Protein AF-W0JQR7-F1 (afdb_monomer)

Foldseek 3Di:
DWDQFWKAAPPPRDIDGCLVVVDCARPPPRDNRIDRDDGGADDQARPDAQDLPVLVVCVVPDDQLRSLVVLLVSLVVNLVRGAQARRLDGHALFLLNLLSLLSNLLSVVRNPDPDDDPLSSVQNVVSSVPSSPSDHDALVSQDLVSQLSSQLSLLVSLVRRLVRVVVSCPVPDDDPLLVVLSVLLNVVSVVCVVVSNNARSVLSVLSSQLRRLSSCVVVPDPCSSVVSVVSSVPNDPD

Mean predicted aligned error: 4.97 Å

InterPro domains:
  IPR055541 Protein of unknown function DUF7117 [PF23430] (1-231)

pLDDT: mean 94.22, std 6.23, range [43.53, 98.81]

Solvent-accessible surface area (backbone atoms only — not comparable to full-atom values): 12866 Å² total; per-residue (Å²): 90,67,42,53,37,38,33,34,24,77,83,78,64,55,69,51,45,30,78,80,64,61,47,76,43,36,91,86,79,63,44,66,58,57,46,64,77,51,69,67,32,43,34,44,40,51,79,71,83,64,76,47,64,76,56,62,73,37,57,91,83,49,53,72,38,58,48,16,48,56,45,23,52,52,25,49,52,44,59,71,47,48,48,42,24,53,73,60,40,80,52,73,88,50,48,30,62,54,22,27,37,25,41,25,42,45,18,58,50,49,42,71,51,91,75,75,54,70,66,54,50,52,47,51,50,53,40,62,72,27,18,63,66,60,32,64,84,57,55,90,67,57,41,82,91,46,22,27,29,49,25,38,19,48,32,50,51,52,52,56,50,52,52,44,52,52,63,65,39,75,86,49,88,73,52,74,64,58,49,49,54,58,49,53,52,48,55,50,33,51,50,39,54,74,49,62,3,66,48,59,44,61,58,44,50,39,53,52,50,22,51,48,26,43,45,41,31,74,74,68,43,80,68,22,52,60,53,17,49,52,36,54,71,67,61,73,88,124

Secondary structure (DSSP, 8-state):
-EE--EEEETTT--EEEHHHH--SS-TTT----EEE-S--EE----------HHHHTTTTTS-HHHHHHHHHHHHHHHHHH--SEETTEEPP--HHHHHHHHHHHHHHHHTT-SS--HHHHHHHHHHHHHTTTT----GGG--GGGHHHHHHHHHHHHHHHHHHHHHHHTTS---HHHHHHHHHHHHHHHHHHHTTT-S-HHHHHHHHHHHHHHHHHHTT-TTHHHHHHHHHHT----

Radius of gyration: 20.0 Å; Cα contacts (8 Å, |Δi|>4): 387; chains: 1; bounding box: 55×38×54 Å

Sequence (238 aa):
MKIRGERECTECGTRWSYYETGNVSCPHCGTLRSVGLDERTEHTDLQIQFDLTPVRNAVADSTTSDLAERCRERSREYIRQRGFIKGGELRGLDTTYLAAAELLHVADIVSRERQLADRDELYFLSLLETADQDERPPASDVPDSLRAARGIAVANAIRDYRRDIRTWSEERTLTTDQQRVLETLGDHVTRVRMLEGDIRPETAETLIRATRELTAALQGEEDAIERAKQQIEALEFA

Structure (mmCIF, N/CA/C/O backbone):
data_AF-W0JQR7-F1
#
_entry.id   AF-W0JQR7-F1
#
loop_
_atom_site.group_PDB
_atom_site.id
_atom_site.type_symbol
_atom_site.label_atom_id
_atom_site.label_alt_id
_atom_site.label_comp_id
_atom_site.label_asym_id
_atom_site.label_entity_id
_atom_site.label_seq_id
_atom_site.pdbx_PDB_ins_code
_atom_site.Cartn_x
_atom_site.Cartn_y
_atom_site.Cartn_z
_atom_site.occupancy
_atom_site.B_iso_or_equiv
_atom_site.auth_seq_id
_atom_site.auth_comp_id
_atom_site.auth_asym_id
_atom_site.auth_atom_id
_atom_site.pdbx_PDB_model_num
ATOM 1 N N . MET A 1 1 ? -8.407 12.902 8.026 1.00 81.06 1 MET A N 1
ATOM 2 C CA . MET A 1 1 ? -9.252 14.062 8.400 1.00 81.06 1 MET A CA 1
ATOM 3 C C . MET A 1 1 ? -10.637 13.550 8.763 1.00 81.06 1 MET A C 1
ATOM 5 O O . MET A 1 1 ? -11.148 12.699 8.050 1.00 81.06 1 MET A O 1
ATOM 9 N N . LYS A 1 2 ? -11.302 14.108 9.784 1.00 83.00 2 LYS A N 1
ATOM 10 C CA . LYS A 1 2 ? -12.705 13.760 10.072 1.00 83.00 2 LYS A CA 1
ATOM 11 C C . LYS A 1 2 ? -13.677 14.469 9.136 1.00 83.00 2 LYS A C 1
ATOM 13 O O . LYS A 1 2 ? -13.676 15.703 9.110 1.00 83.00 2 LYS A O 1
ATOM 18 N N . ILE A 1 3 ? -14.533 13.738 8.428 1.00 84.19 3 ILE A N 1
ATOM 19 C CA . ILE A 1 3 ? -15.543 14.281 7.501 1.00 84.19 3 ILE A CA 1
ATOM 20 C C . ILE A 1 3 ? -16.912 13.637 7.717 1.00 84.19 3 ILE A C 1
ATOM 22 O O . ILE A 1 3 ? -16.994 12.559 8.290 1.00 84.19 3 ILE A O 1
ATOM 26 N N . ARG A 1 4 ? -17.966 14.303 7.236 1.00 87.00 4 ARG A N 1
ATOM 27 C CA . ARG A 1 4 ? -19.316 13.733 7.122 1.00 87.00 4 ARG A CA 1
ATOM 28 C C . ARG A 1 4 ? -19.447 13.016 5.786 1.00 87.00 4 ARG A C 1
ATOM 30 O O . ARG A 1 4 ? -19.284 13.674 4.751 1.00 87.00 4 ARG A O 1
ATOM 37 N N . GLY A 1 5 ? -19.665 11.710 5.820 1.00 83.81 5 GLY A N 1
ATOM 38 C CA . GLY A 1 5 ? -19.751 10.867 4.638 1.00 83.81 5 GLY A CA 1
ATOM 39 C C . GLY A 1 5 ? -21.143 10.817 4.047 1.00 83.81 5 GLY A C 1
ATOM 40 O O . GLY A 1 5 ? -21.285 10.989 2.841 1.00 83.81 5 GLY A O 1
ATOM 41 N N . GLU A 1 6 ? -22.163 10.638 4.878 1.00 89.38 6 GLU A N 1
ATOM 42 C CA . GLU A 1 6 ? -23.551 10.553 4.428 1.00 89.38 6 GLU A CA 1
ATOM 43 C C . GLU A 1 6 ? -24.100 11.933 4.075 1.00 89.38 6 GLU A C 1
ATOM 45 O O . GLU A 1 6 ? -24.058 12.867 4.881 1.00 89.38 6 GLU A O 1
ATOM 50 N N . ARG A 1 7 ? -24.630 12.081 2.859 1.00 91.00 7 ARG A N 1
ATOM 51 C CA . ARG A 1 7 ? -25.110 13.363 2.330 1.00 91.00 7 ARG A CA 1
ATOM 52 C C . ARG A 1 7 ? -26.531 13.256 1.809 1.00 91.00 7 ARG A C 1
ATOM 54 O O . ARG A 1 7 ? -26.901 12.247 1.223 1.00 91.00 7 ARG A O 1
ATOM 61 N N . GLU A 1 8 ? -27.300 14.332 1.953 1.00 93.69 8 GLU A N 1
ATOM 62 C CA . GLU A 1 8 ? -28.612 14.505 1.322 1.00 93.69 8 GLU A CA 1
ATOM 63 C C . GLU A 1 8 ? -28.625 15.761 0.450 1.00 93.69 8 GLU A C 1
ATOM 65 O O . GLU A 1 8 ? -28.215 16.844 0.881 1.00 93.69 8 GLU A O 1
ATOM 70 N N . CYS A 1 9 ? -29.090 15.621 -0.791 1.00 94.19 9 CYS A N 1
ATOM 71 C CA . CYS A 1 9 ? -29.268 16.739 -1.707 1.00 94.19 9 CYS A CA 1
ATOM 72 C C . CYS A 1 9 ? -30.463 17.584 -1.269 1.00 94.19 9 CYS A C 1
ATOM 74 O O . CYS A 1 9 ? -31.580 17.081 -1.186 1.00 94.19 9 CYS A O 1
ATOM 76 N N . THR A 1 10 ? -30.264 18.889 -1.098 1.00 93.69 10 THR A N 1
ATOM 77 C CA . THR A 1 10 ? -31.357 19.788 -0.700 1.00 93.69 10 THR A CA 1
ATOM 78 C C . THR A 1 10 ? -32.295 20.158 -1.855 1.00 93.69 10 THR A C 1
ATOM 80 O O . THR A 1 10 ? -33.304 20.810 -1.615 1.00 93.69 10 THR A O 1
ATOM 83 N N . GLU A 1 11 ? -31.966 19.799 -3.103 1.00 91.81 11 GLU A N 1
ATOM 84 C CA . GLU A 1 11 ? -32.815 20.070 -4.279 1.00 91.81 11 GLU A CA 1
ATOM 85 C C . GLU A 1 11 ? -33.663 18.872 -4.705 1.00 91.81 11 GLU A C 1
ATOM 87 O O . GLU A 1 11 ? -34.841 19.040 -4.999 1.00 91.81 11 GLU A O 1
ATOM 92 N N . CYS A 1 12 ? -33.088 17.666 -4.738 1.00 93.75 12 CYS A N 1
ATOM 93 C CA . CYS A 1 12 ? -33.793 16.465 -5.202 1.00 93.75 12 CYS A CA 1
ATOM 94 C C . CYS A 1 12 ? -33.955 15.374 -4.131 1.00 93.75 12 CYS A C 1
ATOM 96 O O . CYS A 1 12 ? -34.485 14.311 -4.435 1.00 93.75 12 CYS A O 1
ATOM 98 N N . GLY A 1 13 ? -33.468 15.587 -2.901 1.00 92.25 13 GLY A N 1
ATOM 99 C CA . GLY A 1 13 ? -33.593 14.632 -1.789 1.00 92.25 13 GLY A CA 1
ATOM 100 C C . GLY A 1 13 ? -32.748 13.359 -1.914 1.00 92.25 13 GLY A C 1
ATOM 101 O O . GLY A 1 13 ? -32.784 12.511 -1.027 1.00 92.25 13 GLY A O 1
ATOM 102 N N . THR A 1 14 ? -31.975 13.199 -2.995 1.00 93.94 14 THR A N 1
ATOM 103 C CA . THR A 1 14 ? -31.100 12.030 -3.177 1.00 93.94 14 THR A CA 1
ATOM 104 C C . THR A 1 14 ? -30.078 11.957 -2.048 1.00 93.94 14 THR A C 1
ATOM 106 O O . THR A 1 14 ? -29.401 12.951 -1.767 1.00 93.94 14 THR A O 1
ATOM 109 N N . ARG A 1 15 ? -29.943 10.773 -1.445 1.00 92.88 15 ARG A N 1
ATOM 110 C CA . ARG A 1 15 ? -28.915 10.466 -0.449 1.00 92.88 15 ARG A CA 1
ATOM 111 C C . ARG A 1 15 ? -27.783 9.661 -1.065 1.00 92.88 15 ARG A C 1
ATOM 113 O O . ARG A 1 15 ? -28.039 8.815 -1.918 1.00 92.88 15 ARG A O 1
ATOM 120 N N . TRP A 1 16 ? -26.552 9.940 -0.657 1.00 92.12 16 TRP A N 1
ATOM 121 C CA . TRP A 1 16 ? -25.377 9.186 -1.091 1.00 92.12 16 TRP A CA 1
ATOM 122 C C . TRP A 1 16 ? -24.245 9.295 -0.073 1.00 92.12 16 TRP A C 1
ATOM 124 O O . TRP A 1 16 ? -24.188 10.254 0.702 1.00 92.12 16 TRP A O 1
ATOM 134 N N . SER A 1 17 ? -23.312 8.348 -0.145 1.00 86.75 17 SER A N 1
ATOM 135 C CA . SER A 1 17 ? -22.106 8.360 0.670 1.00 86.75 17 SER A CA 1
ATOM 136 C C . SER A 1 17 ? -20.927 8.954 -0.102 1.00 86.75 17 SER A C 1
ATOM 138 O O . SER A 1 17 ? -20.544 8.482 -1.178 1.00 86.75 17 SER A O 1
ATOM 140 N N . TYR A 1 18 ? -20.299 9.990 0.451 1.00 84.12 18 TYR A N 1
ATOM 141 C CA . TYR A 1 18 ? -19.009 10.490 -0.030 1.00 84.12 18 TYR A CA 1
ATOM 142 C C . TYR A 1 18 ? -17.936 9.397 0.052 1.00 84.12 18 TYR A C 1
ATOM 144 O O . TYR A 1 18 ? -17.073 9.342 -0.815 1.00 84.12 18 TYR A O 1
ATOM 152 N N . TYR A 1 19 ? -18.010 8.490 1.033 1.00 82.56 19 TYR A N 1
ATOM 153 C CA . TYR A 1 19 ? -17.059 7.382 1.148 1.00 82.56 19 TYR A CA 1
ATOM 154 C C . TYR A 1 19 ? -17.149 6.398 -0.031 1.00 82.56 19 TYR A C 1
ATOM 156 O O . TYR A 1 19 ? -16.185 5.695 -0.326 1.00 82.56 19 TYR A O 1
ATOM 164 N N . GLU A 1 20 ? -18.299 6.320 -0.700 1.00 79.12 20 GLU A N 1
ATOM 165 C CA . GLU A 1 20 ? -18.511 5.443 -1.858 1.00 79.12 20 GLU A CA 1
ATOM 166 C C . GLU A 1 20 ? -18.295 6.136 -3.200 1.00 79.12 20 GLU A C 1
ATOM 168 O O . GLU A 1 20 ? -18.028 5.464 -4.194 1.00 79.12 20 GLU A O 1
ATOM 173 N N . THR A 1 21 ? -18.448 7.459 -3.249 1.00 82.19 21 THR A N 1
ATOM 174 C CA . THR A 1 21 ? -18.438 8.225 -4.505 1.00 82.19 21 THR A CA 1
ATOM 175 C C . THR A 1 21 ? -17.225 9.133 -4.668 1.00 82.19 21 THR A C 1
ATOM 177 O O . THR A 1 21 ? -16.934 9.556 -5.785 1.00 82.19 21 THR A O 1
ATOM 180 N N . GLY A 1 22 ? -16.565 9.514 -3.572 1.00 82.38 22 GLY A N 1
ATOM 181 C CA . GLY A 1 22 ? -15.490 10.503 -3.556 1.00 82.38 22 GLY A CA 1
ATOM 182 C C . GLY A 1 22 ? -15.953 11.899 -3.969 1.00 82.38 22 GLY A C 1
ATOM 183 O O . GLY A 1 22 ? -15.129 12.797 -4.136 1.00 82.38 22 GLY A O 1
ATOM 184 N N . ASN A 1 23 ? -17.264 12.098 -4.153 1.00 80.69 23 ASN A N 1
ATOM 185 C CA . ASN A 1 23 ? -17.818 13.276 -4.796 1.00 80.69 23 ASN A CA 1
ATOM 186 C C . ASN A 1 23 ? -18.836 13.986 -3.895 1.00 80.69 23 ASN A C 1
ATOM 188 O O . ASN A 1 23 ? -19.730 13.392 -3.289 1.00 80.69 23 ASN A O 1
ATOM 192 N N . VAL A 1 24 ? -18.684 15.306 -3.813 1.00 83.38 24 VAL A N 1
ATOM 193 C CA . VAL A 1 24 ? -19.564 16.204 -3.058 1.00 83.38 24 VAL A CA 1
ATOM 194 C C . VAL A 1 24 ? -20.787 16.658 -3.860 1.00 83.38 24 VAL A C 1
ATOM 196 O O . VAL A 1 24 ? -21.721 17.200 -3.267 1.00 83.38 24 VAL A O 1
ATOM 199 N N . SER A 1 25 ? -20.804 16.457 -5.182 1.00 87.06 25 SER A N 1
ATOM 200 C CA . SER A 1 25 ? -21.976 16.724 -6.018 1.00 87.06 25 SER A CA 1
ATOM 201 C C . SER A 1 25 ? -22.983 15.583 -5.940 1.00 87.06 25 SER A C 1
ATOM 203 O O . SER A 1 25 ? -22.601 14.414 -5.939 1.00 87.06 25 SER A O 1
ATOM 205 N N . CYS A 1 26 ? -24.270 15.924 -5.949 1.00 90.00 26 CYS A N 1
ATOM 206 C CA . CYS A 1 26 ? -25.345 14.946 -5.997 1.00 90.00 26 CYS A CA 1
ATOM 207 C C . CYS A 1 26 ? -25.230 14.076 -7.263 1.00 90.00 26 CYS A C 1
ATOM 209 O O . CYS A 1 26 ? -25.245 14.631 -8.364 1.00 90.00 26 CYS A O 1
ATOM 211 N N . PRO A 1 27 ? -25.198 12.736 -7.146 1.00 91.38 27 PRO A N 1
ATOM 212 C CA . PRO A 1 27 ? -25.057 11.850 -8.304 1.00 91.38 27 PRO A CA 1
ATOM 213 C C . PRO A 1 27 ? -26.284 11.859 -9.228 1.00 91.38 27 PRO A C 1
ATOM 215 O O . PRO A 1 27 ? -26.184 11.452 -10.380 1.00 91.38 27 PRO A O 1
ATOM 218 N N . HIS A 1 28 ? -27.439 12.327 -8.746 1.00 91.81 28 HIS A N 1
ATOM 219 C CA . HIS A 1 28 ? -28.673 12.356 -9.529 1.00 91.81 28 HIS A CA 1
ATOM 220 C C . HIS A 1 28 ? -28.850 13.645 -10.345 1.00 91.81 28 HIS A C 1
ATOM 222 O O . HIS A 1 28 ? -29.213 13.587 -11.514 1.00 91.81 28 HIS A O 1
ATOM 228 N N . CYS A 1 29 ? -28.600 14.813 -9.744 1.00 93.12 29 CYS A N 1
ATOM 229 C CA . CYS A 1 29 ? -28.858 16.114 -10.383 1.00 93.12 29 CYS A CA 1
ATOM 230 C C . CYS A 1 29 ? -27.609 16.993 -10.566 1.00 93.12 29 CYS A C 1
ATOM 232 O O . CYS A 1 29 ? -27.716 18.104 -11.075 1.00 93.12 29 CYS A O 1
ATOM 234 N N . GLY A 1 30 ? -26.429 16.538 -10.134 1.00 88.56 30 GLY A N 1
ATOM 235 C CA . GLY A 1 30 ? -25.152 17.241 -10.312 1.00 88.56 30 GLY A CA 1
ATOM 236 C C . GLY A 1 30 ? -24.944 18.476 -9.426 1.00 88.56 30 GLY A C 1
ATOM 237 O O . GLY A 1 30 ? -23.872 19.075 -9.450 1.00 88.56 30 GLY A O 1
ATOM 238 N N . THR A 1 31 ? -25.933 18.872 -8.620 1.00 91.19 31 THR A N 1
ATOM 239 C CA . THR A 1 31 ? -25.828 20.048 -7.744 1.00 91.19 31 THR A CA 1
ATOM 240 C C . THR A 1 31 ? -24.849 19.820 -6.588 1.00 91.19 31 THR A C 1
ATOM 242 O O . THR A 1 31 ? -24.746 18.720 -6.043 1.00 91.19 31 THR A O 1
ATOM 245 N N . LEU A 1 32 ? -24.168 20.881 -6.149 1.00 88.75 32 LEU A N 1
ATOM 246 C CA . LEU A 1 32 ? -23.310 20.871 -4.951 1.00 88.75 32 LEU A CA 1
ATOM 247 C C . LEU A 1 32 ? -24.097 21.122 -3.654 1.00 88.75 32 LEU A C 1
ATOM 249 O O . LEU A 1 32 ? -23.546 21.036 -2.556 1.00 88.75 32 LEU A O 1
ATOM 253 N N . ARG A 1 33 ? -25.390 21.444 -3.765 1.00 86.94 33 ARG A N 1
ATOM 254 C CA . ARG A 1 33 ? -26.260 21.758 -2.629 1.00 86.94 33 ARG A CA 1
ATOM 255 C C . ARG A 1 33 ? -26.629 20.484 -1.869 1.00 86.94 33 ARG A C 1
ATOM 257 O O . ARG A 1 33 ? -27.548 19.754 -2.244 1.00 86.94 33 ARG A O 1
ATOM 264 N N . SER A 1 34 ? -25.872 20.204 -0.811 1.00 88.50 34 SER A N 1
ATOM 265 C CA . SER A 1 34 ? -26.085 19.043 0.050 1.00 88.50 34 SER A CA 1
ATOM 266 C C . SER A 1 34 ? -25.704 19.289 1.501 1.00 88.50 34 SER A C 1
ATOM 268 O O . SER A 1 34 ? -24.808 20.082 1.801 1.00 88.50 34 SER A O 1
ATOM 270 N N . VAL A 1 35 ? -26.375 18.572 2.397 1.00 90.56 35 VAL A N 1
ATOM 271 C CA . VAL A 1 35 ? -26.117 18.577 3.840 1.00 90.56 35 VAL A CA 1
ATOM 272 C C . VAL A 1 35 ? -25.578 17.219 4.278 1.00 90.56 35 VAL A C 1
ATOM 274 O O . VAL A 1 35 ? -25.980 16.197 3.734 1.00 90.56 35 VAL A O 1
ATOM 277 N N . GLY A 1 36 ? -24.646 17.212 5.235 1.00 87.12 36 GLY A N 1
ATOM 278 C CA . GLY A 1 36 ? -24.138 15.974 5.835 1.00 87.12 36 GLY A CA 1
ATOM 279 C C . GLY A 1 36 ? -25.056 15.495 6.959 1.00 87.12 36 GLY A C 1
ATOM 280 O O . GLY A 1 36 ? -25.386 16.308 7.828 1.00 87.12 36 GLY A O 1
ATOM 281 N N . LEU A 1 37 ? -25.448 14.221 6.925 1.00 87.81 37 LEU A N 1
ATOM 282 C CA . LEU A 1 37 ? -26.413 13.599 7.838 1.00 87.81 37 LEU A CA 1
ATOM 283 C C . LEU A 1 37 ? -25.761 12.908 9.042 1.00 87.81 37 LEU A C 1
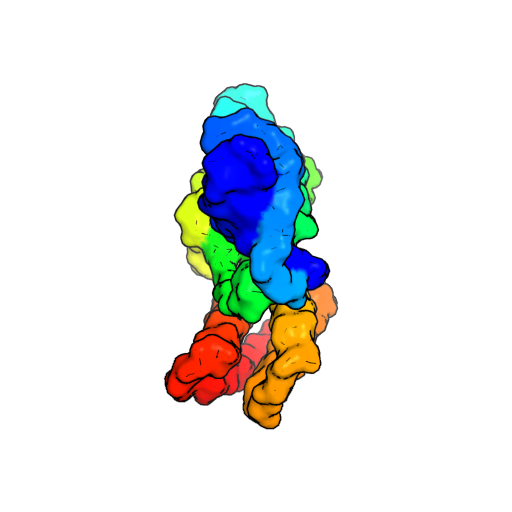ATOM 285 O O . LEU A 1 37 ? -26.408 12.756 10.076 1.00 87.81 37 LEU A O 1
ATOM 289 N N . ASP A 1 38 ? -24.508 12.490 8.908 1.00 85.69 38 ASP A N 1
ATOM 290 C CA . ASP A 1 38 ? -23.767 11.714 9.896 1.00 85.69 38 ASP A CA 1
ATOM 291 C C . ASP A 1 38 ? -22.842 12.571 10.777 1.00 85.69 38 ASP A C 1
ATOM 293 O O . ASP A 1 38 ? -22.658 13.788 10.606 1.00 85.69 38 ASP A O 1
ATOM 297 N N . GLU A 1 39 ? -22.261 11.911 11.776 1.00 84.44 39 GLU A N 1
ATOM 298 C CA . GLU A 1 39 ? -21.175 12.470 12.568 1.00 84.44 39 GLU A CA 1
ATOM 299 C C . GLU A 1 39 ? -19.878 12.532 11.753 1.00 84.44 39 GLU A C 1
ATOM 301 O O . GLU A 1 39 ? -19.726 11.905 10.708 1.00 84.44 39 GLU A O 1
ATOM 306 N N . ARG A 1 40 ? -18.926 13.354 12.207 1.00 84.31 40 ARG A N 1
ATOM 307 C CA . ARG A 1 40 ? -17.643 13.470 11.512 1.00 84.31 40 ARG A CA 1
ATOM 308 C C . ARG A 1 40 ? -16.765 12.275 11.865 1.00 84.31 40 ARG A C 1
ATOM 310 O O . ARG A 1 40 ? -16.249 12.222 12.978 1.00 84.31 40 ARG A O 1
ATOM 317 N N . THR A 1 41 ? -16.500 11.423 10.887 1.00 88.00 41 THR A N 1
ATOM 318 C CA . THR A 1 41 ? -15.706 10.205 11.065 1.00 88.00 41 THR A CA 1
ATOM 319 C C . THR A 1 41 ? -14.363 10.312 10.352 1.00 88.00 41 THR A C 1
ATOM 321 O O . THR A 1 41 ? -14.248 10.975 9.316 1.00 88.00 41 THR A O 1
ATOM 324 N N . GLU A 1 42 ? -13.327 9.697 10.927 1.00 90.44 42 GLU A N 1
ATOM 325 C CA . GLU A 1 42 ? -11.975 9.705 10.371 1.00 90.44 42 GLU A CA 1
ATOM 326 C C . GLU A 1 42 ? -11.941 9.086 8.968 1.00 90.44 42 GLU A C 1
ATOM 328 O O . GLU A 1 42 ? -12.492 8.013 8.719 1.00 90.44 42 GLU A O 1
ATOM 333 N N . HIS A 1 43 ? -11.297 9.786 8.040 1.00 90.00 43 HIS A N 1
ATOM 334 C CA . HIS A 1 43 ? -11.138 9.350 6.665 1.00 90.00 43 HIS A CA 1
ATOM 335 C C . HIS A 1 43 ? -9.804 9.841 6.108 1.00 90.00 43 HIS A C 1
ATOM 337 O O . HIS A 1 43 ? -9.492 11.040 6.143 1.00 90.00 43 HIS A O 1
ATOM 343 N N . THR A 1 44 ? -9.012 8.902 5.610 1.00 92.06 44 THR A N 1
ATOM 344 C CA . THR A 1 44 ? -7.725 9.159 4.952 1.00 92.06 44 THR A CA 1
ATOM 345 C C . THR A 1 44 ? -7.707 8.620 3.528 1.00 92.06 44 THR A C 1
ATOM 347 O O . THR A 1 44 ? -6.939 9.123 2.716 1.00 92.06 44 THR A O 1
ATOM 350 N N . ASP A 1 45 ? -8.570 7.649 3.215 1.00 90.56 45 ASP A N 1
ATOM 351 C CA . ASP A 1 45 ? -8.592 6.985 1.919 1.00 90.56 45 ASP A CA 1
ATOM 352 C C . ASP A 1 45 ? -9.363 7.768 0.844 1.00 90.56 45 ASP A C 1
ATOM 354 O O . ASP A 1 45 ? -10.557 7.540 0.639 1.00 90.56 45 ASP A O 1
ATOM 358 N N . LEU A 1 46 ? -8.693 8.689 0.144 1.00 84.94 46 LEU A N 1
ATOM 359 C CA . LEU A 1 46 ? -9.315 9.371 -0.990 1.00 84.94 46 LEU A CA 1
ATOM 360 C C . LEU A 1 46 ? -9.630 8.377 -2.112 1.00 84.94 46 LEU A C 1
ATOM 362 O O . LEU A 1 46 ? -8.825 7.518 -2.467 1.00 84.94 46 LEU A O 1
ATOM 366 N N . GLN A 1 47 ? -10.801 8.546 -2.721 1.00 81.00 47 GLN A N 1
ATOM 367 C CA . GLN A 1 47 ? -11.271 7.691 -3.803 1.00 81.00 47 GLN A CA 1
ATOM 368 C C . GLN A 1 47 ? -10.607 8.058 -5.139 1.00 81.00 47 GLN A C 1
ATOM 370 O O . GLN A 1 47 ? -11.213 8.678 -6.011 1.00 81.00 47 GLN A O 1
ATOM 375 N N . ILE A 1 48 ? -9.338 7.676 -5.278 1.00 86.75 48 ILE A N 1
ATOM 376 C CA . ILE A 1 48 ? -8.546 7.762 -6.507 1.00 86.75 48 ILE A CA 1
ATOM 377 C C . ILE A 1 48 ? -8.347 6.361 -7.094 1.00 86.75 48 ILE A C 1
ATOM 379 O O . ILE A 1 48 ? -8.047 5.410 -6.374 1.00 86.75 48 ILE A O 1
ATOM 383 N N . GLN A 1 49 ? -8.498 6.236 -8.412 1.00 88.19 49 GLN A N 1
ATOM 384 C CA . GLN A 1 49 ? -8.116 5.026 -9.135 1.00 88.19 49 GLN A CA 1
ATOM 385 C C . GLN A 1 49 ? -6.642 5.106 -9.530 1.00 88.19 49 GLN A C 1
ATOM 387 O O . GLN A 1 49 ? -6.192 6.123 -10.063 1.00 88.19 49 GLN A O 1
ATOM 392 N N . PHE A 1 50 ? -5.898 4.032 -9.283 1.00 95.94 50 PHE A N 1
ATOM 393 C CA . PHE A 1 50 ? -4.586 3.858 -9.885 1.00 95.94 50 PHE A CA 1
ATOM 394 C C . PHE A 1 50 ? -4.792 3.326 -11.302 1.00 95.94 50 PHE A C 1
ATOM 396 O O . PHE A 1 50 ? -5.311 2.231 -11.454 1.00 95.94 50 PHE A O 1
ATOM 403 N N . ASP A 1 51 ? -4.471 4.123 -12.322 1.00 96.00 51 ASP A N 1
ATOM 404 C CA . ASP A 1 51 ? -4.674 3.754 -13.728 1.00 96.00 51 ASP A CA 1
ATOM 405 C C . ASP A 1 51 ? -3.374 3.920 -14.521 1.00 96.00 51 ASP A C 1
ATOM 407 O O . ASP A 1 51 ? -2.871 5.040 -14.715 1.00 96.00 51 ASP A O 1
ATOM 411 N N . LEU A 1 52 ? -2.844 2.787 -14.983 1.00 97.94 52 LEU A N 1
ATOM 412 C CA . LEU A 1 52 ? -1.652 2.685 -15.820 1.00 97.94 52 LEU A CA 1
ATOM 413 C C . LEU A 1 52 ? -1.989 2.475 -17.298 1.00 97.94 52 LEU A C 1
ATOM 415 O O . LEU A 1 52 ? -1.076 2.454 -18.124 1.00 97.94 52 LEU A O 1
ATOM 419 N N . THR A 1 53 ? -3.269 2.385 -17.674 1.00 97.44 53 THR A N 1
ATOM 420 C CA . THR A 1 53 ? -3.710 2.255 -19.076 1.00 97.44 53 THR A CA 1
ATOM 421 C C . THR A 1 53 ? -3.068 3.304 -19.994 1.00 97.44 53 THR A C 1
ATOM 423 O O . THR A 1 53 ? -2.559 2.930 -21.054 1.00 97.44 53 THR A O 1
ATOM 426 N N . PRO A 1 54 ? -2.977 4.600 -19.617 1.00 96.69 54 PRO A N 1
ATOM 427 C CA . PRO A 1 54 ? -2.326 5.601 -20.462 1.00 96.69 54 PRO A CA 1
ATOM 428 C C . PRO A 1 54 ? -0.830 5.345 -20.681 1.00 96.69 54 PRO A C 1
ATOM 430 O O . PRO A 1 54 ? -0.294 5.730 -21.717 1.00 96.69 54 PRO A O 1
ATOM 433 N N . VAL A 1 55 ? -0.149 4.711 -19.721 1.00 97.56 55 VAL A N 1
ATOM 434 C CA . VAL A 1 55 ? 1.276 4.371 -19.838 1.00 97.56 55 VAL A CA 1
ATOM 435 C C . VAL A 1 55 ? 1.451 3.116 -20.689 1.00 97.56 55 VAL A C 1
ATOM 437 O O . VAL A 1 55 ? 2.259 3.125 -21.613 1.00 97.56 55 VAL A O 1
ATOM 440 N N . ARG A 1 56 ? 0.629 2.084 -20.460 1.00 97.69 56 ARG A N 1
ATOM 441 C CA . ARG A 1 56 ? 0.608 0.848 -21.261 1.00 97.69 56 ARG A CA 1
ATOM 442 C C . ARG A 1 56 ? 0.341 1.121 -22.744 1.00 97.69 56 ARG A C 1
ATOM 444 O O . ARG A 1 56 ? 1.023 0.576 -23.604 1.00 97.69 56 ARG A O 1
ATOM 451 N N . ASN A 1 57 ? -0.573 2.041 -23.051 1.00 97.06 57 ASN A N 1
ATOM 452 C CA . ASN A 1 57 ? -0.868 2.443 -24.430 1.00 97.06 57 ASN A CA 1
ATOM 453 C C . ASN A 1 57 ? 0.300 3.151 -25.135 1.00 97.06 57 ASN A C 1
ATOM 455 O O . ASN A 1 57 ? 0.300 3.241 -26.357 1.00 97.06 57 ASN A O 1
ATOM 459 N N . ALA A 1 58 ? 1.282 3.662 -24.389 1.00 96.12 58 ALA A N 1
ATOM 460 C CA . ALA A 1 58 ? 2.421 4.385 -24.942 1.00 96.12 58 ALA A CA 1
ATOM 461 C C . ALA A 1 58 ? 3.658 3.504 -25.178 1.00 96.12 58 ALA A C 1
ATOM 463 O O . ALA A 1 58 ? 4.659 4.012 -25.682 1.00 96.12 58 ALA A O 1
ATOM 464 N N . VAL A 1 59 ? 3.604 2.213 -24.823 1.00 94.81 59 VAL A N 1
ATOM 465 C CA . VAL A 1 59 ? 4.750 1.286 -24.876 1.00 94.81 59 VAL A CA 1
ATOM 466 C C . VAL A 1 59 ? 5.344 1.166 -26.281 1.00 94.81 59 VAL A C 1
ATOM 468 O O . VAL A 1 59 ? 6.557 1.074 -26.419 1.00 94.81 59 VAL A O 1
ATOM 471 N N . ALA A 1 60 ? 4.515 1.213 -27.328 1.00 93.06 60 ALA A N 1
ATOM 472 C CA . ALA A 1 60 ? 4.981 1.104 -28.712 1.00 93.06 60 ALA A CA 1
ATOM 473 C C . ALA A 1 60 ? 5.782 2.328 -29.196 1.00 93.06 60 ALA A C 1
ATOM 475 O O . ALA A 1 60 ? 6.612 2.197 -30.093 1.00 93.06 60 ALA A O 1
ATOM 476 N N . ASP A 1 61 ? 5.538 3.500 -28.602 1.00 95.31 61 ASP A N 1
ATOM 477 C CA . ASP A 1 61 ? 6.016 4.794 -29.103 1.00 95.31 61 ASP A CA 1
ATOM 478 C C . ASP A 1 61 ? 6.953 5.521 -28.121 1.00 95.31 61 ASP A C 1
ATOM 480 O O . ASP A 1 61 ? 7.368 6.651 -28.380 1.00 95.31 61 ASP A O 1
ATOM 484 N N . SER A 1 62 ? 7.263 4.914 -26.972 1.00 95.12 62 SER A N 1
ATOM 485 C CA . SER A 1 62 ? 8.047 5.537 -25.896 1.00 95.12 62 SER A CA 1
ATOM 486 C C . SER A 1 62 ? 9.250 4.680 -25.528 1.00 95.12 62 SER A C 1
ATOM 488 O O . SER A 1 62 ? 9.212 3.457 -25.635 1.00 95.12 62 SER A O 1
ATOM 490 N N . THR A 1 63 ? 10.318 5.317 -25.050 1.00 94.56 63 THR A N 1
ATOM 491 C CA . THR A 1 63 ? 11.453 4.574 -24.494 1.00 94.56 63 THR A CA 1
ATOM 492 C C . THR A 1 63 ? 11.119 4.033 -23.102 1.00 94.56 63 THR A C 1
ATOM 494 O O . THR A 1 63 ? 10.259 4.573 -22.404 1.00 94.56 63 THR A O 1
ATOM 497 N N . THR A 1 64 ? 11.837 3.004 -22.649 1.00 94.81 64 THR A N 1
ATOM 498 C CA . THR A 1 64 ? 11.683 2.440 -21.295 1.00 94.81 64 THR A CA 1
ATOM 499 C C . THR A 1 64 ? 11.899 3.496 -20.202 1.00 94.81 64 THR A C 1
ATOM 501 O O . THR A 1 64 ? 11.180 3.509 -19.205 1.00 94.81 64 THR A O 1
ATOM 504 N N . SER A 1 65 ? 12.824 4.440 -20.417 1.00 95.06 65 SER A N 1
ATOM 505 C CA . SER A 1 65 ? 13.060 5.566 -19.501 1.00 95.06 65 SER A CA 1
ATOM 506 C C . SER A 1 65 ? 11.852 6.514 -19.432 1.00 95.06 65 SER A C 1
ATOM 508 O O . SER A 1 65 ? 11.403 6.842 -18.332 1.00 95.06 65 SER A O 1
ATOM 510 N N . ASP A 1 66 ? 11.249 6.866 -20.576 1.00 96.44 66 ASP A N 1
ATOM 511 C CA . ASP A 1 66 ? 10.046 7.715 -20.620 1.00 96.44 66 ASP A CA 1
ATOM 512 C C . ASP A 1 66 ? 8.844 7.038 -19.941 1.00 96.44 66 ASP A C 1
ATOM 514 O O . ASP A 1 66 ? 8.069 7.677 -19.224 1.00 96.44 66 ASP A O 1
ATOM 518 N N . LEU A 1 67 ? 8.671 5.728 -20.159 1.00 97.88 67 LEU A N 1
ATOM 519 C CA . LEU A 1 67 ? 7.629 4.942 -19.496 1.00 97.88 67 LEU A CA 1
ATOM 520 C C . LEU A 1 67 ? 7.839 4.932 -17.981 1.00 97.88 67 LEU A C 1
ATOM 522 O O . LEU A 1 67 ? 6.884 5.125 -17.228 1.00 97.88 67 LEU A O 1
ATOM 526 N N . ALA A 1 68 ? 9.082 4.755 -17.530 1.00 98.19 68 ALA A N 1
ATOM 527 C CA . ALA A 1 68 ? 9.428 4.777 -16.117 1.00 98.19 68 ALA A CA 1
ATOM 528 C C . ALA A 1 68 ? 9.136 6.142 -15.477 1.00 98.19 68 ALA A C 1
ATOM 530 O O . ALA A 1 68 ? 8.528 6.196 -14.408 1.00 98.19 68 ALA A O 1
ATOM 531 N N . GLU A 1 69 ? 9.462 7.256 -16.132 1.00 98.12 69 GLU A N 1
ATOM 532 C CA . GLU A 1 69 ? 9.120 8.583 -15.606 1.00 98.12 69 GLU A CA 1
ATOM 533 C C . GLU A 1 69 ? 7.601 8.749 -15.419 1.00 98.12 69 GLU A C 1
ATOM 535 O O . GLU A 1 69 ? 7.145 9.130 -14.336 1.00 98.12 69 GLU A O 1
ATOM 540 N N . ARG A 1 70 ? 6.798 8.335 -16.409 1.00 98.25 70 ARG A N 1
ATOM 541 C CA . ARG A 1 70 ? 5.326 8.370 -16.319 1.00 98.25 70 ARG A CA 1
ATOM 542 C C . ARG A 1 70 ? 4.777 7.463 -15.214 1.00 98.25 70 ARG A C 1
ATOM 544 O O . ARG A 1 70 ? 3.862 7.867 -14.492 1.00 98.25 70 ARG A O 1
ATOM 551 N N . CYS A 1 71 ? 5.321 6.254 -15.061 1.00 98.44 71 CYS A N 1
ATOM 552 C CA . CYS A 1 71 ? 4.974 5.340 -13.966 1.00 98.44 71 CYS A CA 1
ATOM 553 C C . CYS A 1 71 ? 5.263 5.972 -12.606 1.00 98.44 71 CYS A C 1
ATOM 555 O O . CYS A 1 71 ? 4.409 5.974 -11.722 1.00 98.44 71 CYS A O 1
ATOM 557 N N . ARG A 1 72 ? 6.460 6.543 -12.448 1.00 98.25 72 ARG A N 1
ATOM 558 C CA . ARG A 1 72 ? 6.908 7.180 -11.210 1.00 98.25 72 ARG A CA 1
ATOM 559 C C . ARG A 1 72 ? 5.965 8.308 -10.797 1.00 98.25 72 ARG A C 1
ATOM 561 O O . ARG A 1 72 ? 5.576 8.378 -9.633 1.00 98.25 72 ARG A O 1
ATOM 568 N N . GLU A 1 73 ? 5.582 9.176 -11.729 1.00 97.81 73 GLU A N 1
ATOM 569 C CA . GLU A 1 73 ? 4.648 10.274 -11.461 1.00 97.81 73 GLU A CA 1
ATOM 570 C C . GLU A 1 73 ? 3.273 9.764 -11.020 1.00 97.81 73 GLU A C 1
ATOM 572 O O . GLU A 1 73 ? 2.780 10.170 -9.963 1.00 97.81 73 GLU A O 1
ATOM 577 N N . ARG A 1 74 ? 2.692 8.817 -11.768 1.00 97.88 74 ARG A N 1
ATOM 578 C CA . ARG A 1 74 ? 1.371 8.248 -11.460 1.00 97.88 74 ARG A CA 1
ATOM 579 C C . ARG A 1 74 ? 1.345 7.505 -10.131 1.00 97.88 74 ARG A C 1
ATOM 581 O O . ARG A 1 74 ? 0.450 7.743 -9.322 1.00 97.88 74 ARG A O 1
ATOM 588 N N . SER A 1 75 ? 2.339 6.658 -9.865 1.00 98.31 75 SER A N 1
ATOM 589 C CA . SER A 1 75 ? 2.455 5.956 -8.585 1.00 98.31 75 SER A CA 1
ATOM 590 C C . SER A 1 75 ? 2.595 6.938 -7.427 1.00 98.31 75 SER A C 1
ATOM 592 O O . SER A 1 75 ? 1.939 6.784 -6.398 1.00 98.31 75 SER A O 1
ATOM 594 N N . ARG A 1 76 ? 3.413 7.987 -7.587 1.00 97.62 76 ARG A N 1
ATOM 595 C CA . ARG A 1 76 ? 3.604 9.01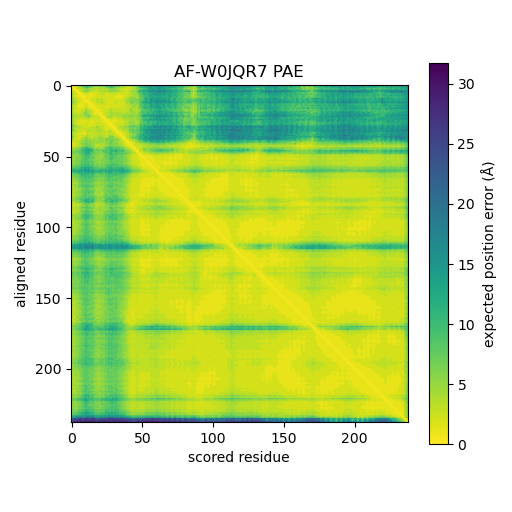3 -6.554 1.00 97.62 76 ARG A CA 1
ATOM 596 C C . ARG A 1 76 ? 2.313 9.758 -6.244 1.00 97.62 76 ARG A C 1
ATOM 598 O O . ARG A 1 76 ? 2.041 10.027 -5.074 1.00 97.62 76 ARG A O 1
ATOM 605 N N . GLU A 1 77 ? 1.553 10.128 -7.270 1.00 96.50 77 GLU A N 1
ATOM 606 C CA . GLU A 1 77 ? 0.276 10.815 -7.100 1.00 96.50 77 GLU A CA 1
ATOM 607 C C . GLU A 1 77 ? -0.748 9.927 -6.391 1.00 96.50 77 GLU A C 1
ATOM 609 O O . GLU A 1 77 ? -1.336 10.364 -5.399 1.00 96.50 77 GLU A O 1
ATOM 614 N N . TYR A 1 78 ? -0.887 8.673 -6.829 1.00 97.38 78 TYR A N 1
ATOM 615 C CA . TYR A 1 78 ? -1.772 7.692 -6.205 1.00 97.38 78 TYR A CA 1
ATOM 616 C C . TYR A 1 78 ? -1.436 7.479 -4.722 1.00 97.38 78 TYR A C 1
ATOM 618 O O . TYR A 1 78 ? -2.285 7.688 -3.857 1.00 97.38 78 TYR A O 1
ATOM 626 N N . ILE A 1 79 ? -0.176 7.167 -4.403 1.00 97.00 79 ILE A N 1
ATOM 627 C CA . ILE A 1 79 ? 0.290 6.921 -3.027 1.00 97.00 79 ILE A CA 1
ATOM 628 C C . ILE A 1 79 ? 0.064 8.137 -2.128 1.00 97.00 79 ILE A C 1
ATOM 630 O O . ILE A 1 79 ? -0.332 7.995 -0.977 1.00 97.00 79 ILE A O 1
ATOM 634 N N . ARG A 1 80 ? 0.302 9.350 -2.640 1.00 95.00 80 ARG A N 1
ATOM 635 C CA . ARG A 1 80 ? 0.130 10.586 -1.863 1.00 95.00 80 ARG A CA 1
ATOM 636 C C . ARG A 1 80 ? -1.323 10.821 -1.445 1.00 95.00 80 ARG A C 1
ATOM 638 O O . ARG A 1 80 ? -1.551 11.492 -0.438 1.00 95.00 80 ARG A O 1
ATOM 645 N N . GLN A 1 81 ? -2.275 10.369 -2.254 1.00 92.69 81 GLN A N 1
ATOM 646 C CA . GLN A 1 81 ? -3.703 10.595 -2.039 1.00 92.69 81 GLN A CA 1
ATOM 647 C C . GLN A 1 81 ? -4.378 9.439 -1.296 1.00 92.69 81 GLN A C 1
ATOM 649 O O . GLN A 1 81 ? -5.381 9.662 -0.620 1.00 92.69 81 GLN A O 1
ATOM 654 N N . ARG A 1 82 ? -3.836 8.224 -1.400 1.00 93.62 82 ARG A N 1
ATOM 655 C CA . ARG A 1 82 ? -4.361 7.047 -0.709 1.00 93.62 82 ARG A CA 1
ATOM 656 C C . ARG A 1 82 ? -4.068 7.079 0.786 1.00 93.62 82 ARG A C 1
ATOM 658 O O . ARG A 1 82 ? -3.028 7.547 1.243 1.00 93.62 82 ARG A O 1
ATOM 665 N N . GLY A 1 83 ? -5.007 6.512 1.526 1.00 94.81 83 GLY A N 1
ATOM 666 C CA . GLY A 1 83 ? -4.907 6.205 2.945 1.00 94.81 83 GLY A CA 1
ATOM 667 C C . GLY A 1 83 ? -5.642 4.900 3.223 1.00 94.81 83 GLY A C 1
ATOM 668 O O . GLY A 1 83 ? -6.100 4.227 2.304 1.00 94.81 83 GLY A O 1
ATOM 669 N N . PHE A 1 84 ? -5.765 4.537 4.492 1.00 96.31 84 PHE A N 1
ATOM 670 C CA . PHE A 1 84 ? -6.274 3.230 4.907 1.00 96.31 84 PHE A CA 1
ATOM 671 C C . PHE A 1 84 ? -7.464 3.314 5.860 1.00 96.31 84 PHE A C 1
ATOM 673 O O . PHE A 1 84 ? -7.922 2.292 6.360 1.00 96.31 84 PHE A O 1
ATOM 680 N N . ILE A 1 85 ? -7.998 4.511 6.114 1.00 95.38 85 ILE A N 1
ATOM 681 C CA . ILE A 1 85 ? -9.213 4.701 6.906 1.00 95.38 85 ILE A CA 1
ATOM 682 C C . ILE A 1 85 ? -10.343 5.155 5.984 1.00 95.38 85 ILE A C 1
ATOM 684 O O . ILE A 1 85 ? -10.329 6.268 5.439 1.00 95.38 85 ILE A O 1
ATOM 688 N N . LYS A 1 86 ? -11.363 4.310 5.849 1.00 91.81 86 LYS A N 1
ATOM 689 C CA . LYS A 1 86 ? -12.563 4.577 5.056 1.00 91.81 86 LYS A CA 1
ATOM 690 C C . LYS A 1 86 ? -13.773 4.678 5.976 1.00 91.81 86 LYS A C 1
ATOM 692 O O . LYS A 1 86 ? -14.212 3.670 6.512 1.00 91.81 86 LYS A O 1
ATOM 697 N N . GLY A 1 87 ? -14.284 5.894 6.184 1.00 88.94 87 GLY A N 1
ATOM 698 C CA . GLY A 1 87 ? -15.446 6.119 7.051 1.00 88.94 87 GLY A CA 1
ATOM 699 C C . GLY A 1 87 ? -15.280 5.557 8.468 1.00 88.94 87 GLY A C 1
ATOM 700 O O . GLY A 1 87 ? -16.206 4.969 9.006 1.00 88.94 87 GLY A O 1
ATOM 701 N N . GLY A 1 88 ? -14.091 5.697 9.064 1.00 91.81 88 GLY A N 1
ATOM 702 C CA . GLY A 1 88 ? -13.768 5.184 10.404 1.00 91.81 88 GLY A CA 1
ATOM 703 C C . GLY A 1 88 ? -13.369 3.712 10.462 1.00 91.81 88 GLY A C 1
ATOM 704 O O . GLY A 1 88 ? -12.905 3.247 11.506 1.00 91.81 88 GLY A O 1
ATOM 705 N N . GLU A 1 89 ? -13.495 2.988 9.355 1.00 92.62 89 GLU A N 1
ATOM 706 C CA . GLU A 1 89 ? -13.053 1.606 9.240 1.00 92.62 89 GLU A CA 1
ATOM 707 C C . GLU A 1 89 ? -11.608 1.555 8.752 1.00 92.62 89 GLU A C 1
ATOM 709 O O . GLU A 1 89 ? -11.270 2.126 7.711 1.00 92.62 89 GLU A O 1
ATOM 714 N N . LEU A 1 90 ? -10.759 0.842 9.492 1.00 95.69 90 LEU A N 1
ATOM 715 C CA . LEU A 1 90 ? -9.414 0.512 9.041 1.00 95.69 90 LEU A CA 1
ATOM 716 C C . LEU A 1 90 ? -9.513 -0.542 7.932 1.00 95.69 90 LEU A C 1
ATOM 718 O O . LEU A 1 90 ? -10.095 -1.609 8.130 1.00 95.69 90 LEU A O 1
ATOM 722 N N . ARG A 1 91 ? -8.948 -0.241 6.768 1.00 95.50 91 ARG A N 1
ATOM 723 C CA . ARG A 1 91 ? -8.832 -1.129 5.611 1.00 95.50 91 ARG A CA 1
ATOM 724 C C . ARG A 1 91 ? -7.457 -1.782 5.606 1.00 95.50 91 ARG A C 1
ATOM 726 O O . ARG A 1 91 ? -6.507 -1.215 6.125 1.00 95.50 91 ARG A O 1
ATOM 733 N N . GLY A 1 92 ? -7.364 -2.976 5.027 1.00 94.88 92 GLY A N 1
ATOM 734 C CA . GLY A 1 92 ? -6.096 -3.693 4.919 1.00 94.88 92 GLY A CA 1
ATOM 735 C C . GLY A 1 92 ? -5.099 -3.013 3.988 1.00 94.88 92 GLY A C 1
ATOM 736 O O . GLY A 1 92 ? -5.477 -2.275 3.082 1.00 94.88 92 GLY A O 1
ATOM 737 N N . LEU A 1 93 ? -3.817 -3.315 4.198 1.00 96.75 93 LEU A N 1
ATOM 738 C CA . LEU A 1 93 ? -2.752 -2.965 3.264 1.00 96.75 93 LEU A CA 1
ATOM 739 C C . LEU A 1 93 ? -2.900 -3.803 1.981 1.00 96.75 93 LEU A C 1
ATOM 741 O O . LEU A 1 93 ? -2.471 -4.965 1.920 1.00 96.75 93 LEU A O 1
ATOM 745 N N . ASP A 1 94 ? -3.567 -3.214 0.991 1.00 95.25 94 ASP A N 1
ATOM 746 C CA . ASP A 1 94 ? -3.915 -3.851 -0.279 1.00 95.25 94 ASP A CA 1
ATOM 747 C C . ASP A 1 94 ? -2.699 -4.052 -1.204 1.00 95.25 94 ASP A C 1
ATOM 749 O O . ASP A 1 94 ? -1.630 -3.460 -1.015 1.00 95.25 94 ASP A O 1
ATOM 753 N N . THR A 1 95 ? -2.827 -4.977 -2.160 1.00 97.44 95 THR A N 1
ATOM 754 C CA . THR A 1 95 ? -1.722 -5.340 -3.059 1.00 97.44 95 THR A CA 1
ATOM 755 C C . THR A 1 95 ? -1.467 -4.240 -4.085 1.00 97.44 95 THR A C 1
ATOM 757 O O . THR A 1 95 ? -0.309 -3.977 -4.400 1.00 97.44 95 THR A O 1
ATOM 760 N N . THR A 1 96 ? -2.507 -3.532 -4.524 1.00 97.38 96 THR A N 1
ATOM 761 C CA . THR A 1 96 ? -2.400 -2.389 -5.447 1.00 97.38 96 THR A CA 1
ATOM 762 C C . THR A 1 96 ? -1.508 -1.270 -4.884 1.00 97.38 96 THR A C 1
ATOM 764 O O . THR A 1 96 ? -0.628 -0.763 -5.575 1.00 97.38 96 THR A O 1
ATOM 767 N N . TYR A 1 97 ? -1.654 -0.898 -3.609 1.00 97.94 97 TYR A N 1
ATOM 768 C CA . TYR A 1 97 ? -0.811 0.098 -2.942 1.00 97.94 97 TYR A CA 1
ATOM 769 C C . TYR A 1 97 ? 0.641 -0.371 -2.830 1.00 97.94 97 TYR A C 1
ATOM 771 O O . TYR A 1 97 ? 1.565 0.406 -3.073 1.00 97.94 97 TYR A O 1
ATOM 779 N N . LEU A 1 98 ? 0.856 -1.650 -2.505 1.00 98.50 98 LEU A N 1
ATOM 780 C CA . LEU A 1 98 ? 2.192 -2.249 -2.474 1.00 98.50 98 LEU A CA 1
ATOM 781 C C . LEU A 1 98 ? 2.844 -2.256 -3.864 1.00 98.50 98 LEU A C 1
ATOM 783 O O . LEU A 1 98 ? 4.016 -1.901 -3.984 1.00 98.50 98 LEU A O 1
ATOM 787 N N . ALA A 1 99 ? 2.093 -2.612 -4.907 1.00 98.56 99 ALA A N 1
ATOM 788 C CA . ALA A 1 99 ? 2.566 -2.632 -6.286 1.00 98.56 99 ALA A CA 1
ATOM 789 C C . ALA A 1 99 ? 2.867 -1.218 -6.801 1.00 98.56 99 ALA A C 1
ATOM 791 O O . ALA A 1 99 ? 3.915 -0.999 -7.402 1.00 98.56 99 ALA A O 1
ATOM 792 N N . ALA A 1 100 ? 2.021 -0.232 -6.490 1.00 98.56 100 ALA A N 1
ATOM 793 C CA . ALA A 1 100 ? 2.273 1.170 -6.809 1.00 98.56 100 ALA A CA 1
ATOM 794 C C . ALA A 1 100 ? 3.532 1.700 -6.104 1.00 98.56 100 ALA A C 1
ATOM 796 O O . ALA A 1 100 ? 4.359 2.365 -6.732 1.00 98.56 100 ALA A O 1
ATOM 797 N N . ALA A 1 101 ? 3.698 1.394 -4.810 1.00 98.56 101 ALA A N 1
ATOM 798 C CA . ALA A 1 101 ? 4.882 1.774 -4.041 1.00 98.56 101 ALA A CA 1
ATOM 799 C C . ALA A 1 101 ? 6.147 1.159 -4.630 1.00 98.56 101 ALA A C 1
ATOM 801 O O . ALA A 1 101 ? 7.172 1.828 -4.723 1.00 98.56 101 ALA A O 1
ATOM 802 N N . GLU A 1 102 ? 6.079 -0.092 -5.063 1.00 98.75 102 GLU A N 1
ATOM 803 C CA . GLU A 1 102 ? 7.204 -0.754 -5.697 1.00 98.75 102 GLU A CA 1
ATOM 804 C C . GLU A 1 102 ? 7.519 -0.190 -7.080 1.00 98.75 102 GLU A C 1
ATOM 806 O O . GLU A 1 102 ? 8.668 0.170 -7.339 1.00 98.75 102 GLU A O 1
ATOM 811 N N . LEU A 1 103 ? 6.502 -0.020 -7.926 1.00 98.81 103 LEU A N 1
ATOM 812 C CA . LEU A 1 103 ? 6.643 0.594 -9.239 1.00 98.81 103 LEU A CA 1
ATOM 813 C C . LEU A 1 103 ? 7.247 1.999 -9.129 1.00 98.81 103 LEU A C 1
ATOM 815 O O . LEU A 1 103 ? 8.086 2.351 -9.947 1.00 98.81 103 LEU A O 1
ATOM 819 N N . LEU A 1 104 ? 6.900 2.777 -8.096 1.00 98.62 104 LEU A N 1
ATOM 820 C CA . LEU A 1 104 ? 7.508 4.086 -7.843 1.00 98.62 104 LEU A CA 1
ATOM 821 C C . LEU A 1 104 ? 9.037 4.003 -7.705 1.00 98.62 104 LEU A C 1
ATOM 823 O O . LEU A 1 104 ? 9.744 4.804 -8.314 1.00 98.62 104 LEU A O 1
ATOM 827 N N . HIS A 1 105 ? 9.545 3.068 -6.894 1.00 98.56 105 HIS A N 1
ATOM 828 C CA . HIS A 1 105 ? 10.985 2.941 -6.629 1.00 98.56 105 HIS A CA 1
ATOM 829 C C . HIS A 1 105 ? 11.728 2.261 -7.779 1.00 98.56 105 HIS A C 1
ATOM 831 O O . HIS A 1 105 ? 12.810 2.707 -8.149 1.00 98.56 105 HIS A O 1
ATOM 837 N N . VAL A 1 106 ? 11.138 1.234 -8.393 1.00 98.62 106 VAL A N 1
ATOM 838 C CA . VAL A 1 106 ? 11.713 0.576 -9.576 1.00 98.62 106 VAL A CA 1
ATOM 839 C C . VAL A 1 106 ? 11.809 1.563 -10.737 1.00 98.62 106 VAL A C 1
ATOM 841 O O . VAL A 1 106 ? 12.871 1.707 -11.335 1.00 98.62 106 VAL A O 1
ATOM 844 N N . ALA A 1 107 ? 10.748 2.322 -11.007 1.00 98.38 107 ALA A N 1
ATOM 845 C CA . ALA A 1 107 ? 10.744 3.318 -12.070 1.00 98.38 107 ALA A CA 1
ATOM 846 C C . ALA A 1 107 ? 11.726 4.479 -11.814 1.00 98.38 107 ALA A C 1
ATOM 848 O O . ALA A 1 107 ? 12.302 5.038 -12.749 1.00 98.38 107 ALA A O 1
ATOM 849 N N . ASP A 1 108 ? 11.985 4.825 -10.549 1.00 97.50 108 ASP A N 1
ATOM 850 C CA . ASP A 1 108 ? 13.026 5.791 -10.182 1.00 97.50 108 ASP A CA 1
ATOM 851 C C . ASP A 1 108 ? 14.431 5.283 -10.552 1.00 97.50 108 ASP A C 1
ATOM 853 O O . ASP A 1 108 ? 15.282 6.077 -10.944 1.00 97.50 108 ASP A O 1
ATOM 857 N N . ILE A 1 109 ? 14.699 3.978 -10.460 1.00 96.88 109 ILE A N 1
ATOM 858 C CA . ILE A 1 109 ? 15.967 3.375 -10.909 1.00 96.88 109 ILE A CA 1
ATOM 859 C C . ILE A 1 109 ? 16.007 3.313 -12.440 1.00 96.88 109 ILE A C 1
ATOM 861 O O . ILE A 1 109 ? 16.914 3.877 -13.050 1.00 96.88 109 ILE A O 1
ATOM 865 N N . VAL A 1 110 ? 14.985 2.711 -13.055 1.00 96.81 110 VAL A N 1
ATOM 866 C CA . VAL A 1 110 ? 14.880 2.493 -14.510 1.00 96.81 110 VAL A CA 1
ATOM 867 C C . VAL A 1 110 ? 15.001 3.803 -15.292 1.00 96.81 110 VAL A C 1
ATOM 869 O O . VAL A 1 110 ? 15.704 3.856 -16.294 1.00 96.81 110 VAL A O 1
ATOM 872 N N . SER A 1 111 ? 14.372 4.888 -14.827 1.00 95.88 111 SER A N 1
ATOM 873 C CA . SER A 1 111 ? 14.415 6.179 -15.535 1.00 95.88 111 SER A CA 1
ATOM 874 C C . SER A 1 111 ? 15.810 6.817 -15.570 1.00 95.88 111 SER A C 1
ATOM 876 O O . SER A 1 111 ? 16.100 7.591 -16.481 1.00 95.88 111 SER A O 1
ATOM 878 N N . ARG A 1 112 ? 16.690 6.491 -14.612 1.00 93.75 112 ARG A N 1
ATOM 879 C CA . ARG A 1 112 ? 18.057 7.035 -14.518 1.00 93.75 112 ARG A CA 1
ATOM 880 C C . ARG A 1 112 ? 19.111 6.154 -15.182 1.00 93.75 112 ARG A C 1
ATOM 882 O O . ARG A 1 112 ? 20.209 6.643 -15.458 1.00 93.75 112 ARG A O 1
ATOM 889 N N . GLU A 1 113 ? 18.801 4.883 -15.406 1.00 91.50 113 GLU A N 1
ATOM 890 C CA . GLU A 1 113 ? 19.755 3.912 -15.923 1.00 91.50 113 GLU A CA 1
ATOM 891 C C . GLU A 1 113 ? 19.908 4.047 -17.441 1.00 91.50 113 GLU A C 1
ATOM 893 O O . GLU A 1 113 ? 18.932 4.130 -18.185 1.00 91.50 113 GLU A O 1
ATOM 898 N N . ARG A 1 114 ? 21.156 4.080 -17.921 1.00 84.75 114 ARG A N 1
ATOM 899 C CA . ARG A 1 114 ? 21.420 4.210 -19.366 1.00 84.75 114 ARG A CA 1
ATOM 900 C C . ARG A 1 114 ? 21.311 2.879 -20.093 1.00 84.75 114 ARG A C 1
ATOM 902 O O . ARG A 1 114 ? 21.002 2.863 -21.281 1.00 84.75 114 ARG A O 1
ATOM 909 N N . GLN A 1 115 ? 21.627 1.791 -19.398 1.00 87.69 115 GLN A N 1
ATOM 910 C CA . GLN A 1 115 ? 21.593 0.441 -19.933 1.00 87.69 115 GLN A CA 1
ATOM 911 C C . GLN A 1 115 ? 21.035 -0.496 -18.865 1.00 87.69 115 GLN A C 1
ATOM 913 O O . GLN A 1 115 ? 21.745 -0.885 -17.941 1.00 87.69 115 GLN A O 1
ATOM 918 N N . LEU A 1 116 ? 19.757 -0.844 -19.000 1.00 91.12 116 LEU A N 1
ATOM 919 C CA . LEU A 1 116 ? 19.131 -1.840 -18.142 1.00 91.12 116 LEU A CA 1
ATOM 920 C C . LEU A 1 116 ? 19.560 -3.247 -18.543 1.00 91.12 116 LEU A C 1
ATOM 922 O O . LEU A 1 116 ? 19.728 -3.554 -19.722 1.00 91.12 116 LEU A O 1
ATOM 926 N N . ALA A 1 117 ? 19.718 -4.106 -17.541 1.00 94.44 117 ALA A N 1
ATOM 927 C CA . ALA A 1 117 ? 19.774 -5.537 -17.772 1.00 94.44 117 ALA A CA 1
ATOM 928 C C . ALA A 1 117 ? 18.381 -6.046 -18.174 1.00 94.44 117 ALA A C 1
ATOM 930 O O . ALA A 1 117 ? 17.382 -5.607 -17.604 1.00 94.44 117 ALA A O 1
ATOM 931 N N . ASP A 1 118 ? 18.314 -7.030 -19.075 1.00 95.88 118 ASP A N 1
ATOM 932 C CA . ASP A 1 118 ? 17.044 -7.586 -19.571 1.00 95.88 118 ASP A CA 1
ATOM 933 C C . ASP A 1 118 ? 16.107 -8.031 -18.435 1.00 95.88 118 ASP A C 1
ATOM 935 O O . ASP A 1 118 ? 14.897 -7.842 -18.506 1.00 95.88 118 ASP A O 1
ATOM 939 N N . ARG A 1 119 ? 16.655 -8.595 -17.346 1.00 96.75 119 ARG A N 1
ATOM 940 C CA . ARG A 1 119 ? 15.859 -9.014 -16.177 1.00 96.75 119 ARG A CA 1
ATOM 941 C C . ARG A 1 119 ? 15.198 -7.837 -15.459 1.00 96.75 119 ARG A C 1
ATOM 943 O O . ARG A 1 119 ? 14.082 -7.991 -14.975 1.00 96.75 119 ARG A O 1
ATOM 950 N N . ASP A 1 120 ? 15.867 -6.694 -15.400 1.00 97.75 120 ASP A N 1
ATOM 951 C CA . ASP A 1 120 ? 15.380 -5.496 -14.715 1.00 97.75 120 ASP A CA 1
ATOM 952 C C . ASP A 1 120 ? 14.301 -4.813 -15.551 1.00 97.75 120 ASP A C 1
ATOM 954 O O . ASP A 1 120 ? 13.274 -4.391 -15.019 1.00 97.75 120 ASP A O 1
ATOM 958 N N . GLU A 1 121 ? 14.504 -4.768 -16.871 1.00 96.81 121 GLU A N 1
ATOM 959 C CA . GLU A 1 121 ? 13.504 -4.276 -17.815 1.00 96.81 121 GLU A CA 1
ATOM 960 C C . GLU A 1 121 ? 12.247 -5.152 -17.806 1.00 96.81 121 GLU A C 1
ATOM 962 O O . GLU A 1 121 ? 11.146 -4.629 -17.641 1.00 96.81 121 GLU A O 1
ATOM 967 N N . LEU A 1 122 ? 12.394 -6.479 -17.895 1.00 97.56 122 LEU A N 1
ATOM 968 C CA . LEU A 1 122 ? 11.264 -7.409 -17.804 1.00 97.56 122 LEU A CA 1
ATOM 969 C C . LEU A 1 122 ? 10.497 -7.232 -16.494 1.00 97.56 122 LEU A C 1
ATOM 971 O O . LEU A 1 122 ? 9.272 -7.170 -16.501 1.00 97.56 122 LEU A O 1
ATOM 975 N N . TYR A 1 123 ? 11.207 -7.102 -15.375 1.00 98.44 123 TYR A N 1
ATOM 976 C CA . TYR A 1 123 ? 10.584 -6.902 -14.074 1.00 98.44 123 TYR A CA 1
ATOM 977 C C . TYR A 1 123 ? 9.792 -5.587 -13.988 1.00 98.44 123 TYR A C 1
ATOM 979 O O . TYR A 1 123 ? 8.662 -5.564 -13.492 1.00 98.44 123 TYR A O 1
ATOM 987 N N . PHE A 1 124 ? 10.358 -4.493 -14.506 1.00 98.50 124 PHE A N 1
ATOM 988 C CA . PHE A 1 124 ? 9.665 -3.211 -14.611 1.00 98.50 124 PHE A CA 1
ATOM 989 C C . PHE A 1 124 ? 8.408 -3.304 -15.488 1.00 98.50 124 PHE A C 1
ATOM 991 O O . PHE A 1 124 ? 7.356 -2.800 -15.091 1.00 98.50 124 PHE A O 1
ATOM 998 N N . LEU A 1 125 ? 8.493 -3.966 -16.645 1.00 97.75 125 LEU A N 1
ATOM 999 C CA . LEU A 1 125 ? 7.355 -4.146 -17.547 1.00 97.75 125 LEU A CA 1
ATOM 1000 C C . LEU A 1 125 ? 6.251 -5.003 -16.914 1.00 97.75 125 LEU A C 1
ATOM 1002 O O . LEU A 1 125 ? 5.083 -4.640 -17.034 1.00 97.75 125 LEU A O 1
ATOM 1006 N N . SER A 1 126 ? 6.600 -6.052 -16.164 1.00 98.19 126 SER A N 1
ATOM 1007 C CA . SER A 1 126 ? 5.627 -6.840 -15.396 1.00 98.19 126 SER A CA 1
ATOM 1008 C C . SER A 1 126 ? 4.892 -5.986 -14.357 1.00 98.19 126 SER A C 1
ATOM 1010 O O . SER A 1 126 ? 3.675 -6.074 -14.234 1.00 98.19 126 SER A O 1
ATOM 1012 N N . LEU A 1 127 ? 5.598 -5.105 -13.635 1.00 98.31 127 LEU A N 1
ATOM 1013 C CA . LEU A 1 127 ? 4.947 -4.164 -12.714 1.00 98.31 127 LEU A CA 1
ATOM 1014 C C . LEU A 1 127 ? 4.043 -3.165 -13.450 1.00 98.31 127 LEU A C 1
ATOM 1016 O O . LEU A 1 127 ? 2.943 -2.889 -12.980 1.00 98.31 127 LEU A O 1
ATOM 1020 N N . LEU A 1 128 ? 4.479 -2.621 -14.590 1.00 98.25 128 LEU A N 1
ATOM 1021 C CA . LEU A 1 128 ? 3.650 -1.735 -15.417 1.00 98.25 128 LEU A CA 1
ATOM 1022 C C . LEU A 1 128 ? 2.376 -2.443 -15.908 1.00 98.25 128 LEU A C 1
ATOM 1024 O O . LEU A 1 128 ? 1.329 -1.809 -16.036 1.00 98.25 128 LEU A O 1
ATOM 1028 N N . GLU A 1 129 ? 2.457 -3.740 -16.190 1.00 97.25 129 GLU A N 1
ATOM 1029 C CA . GLU A 1 129 ? 1.315 -4.533 -16.626 1.00 97.25 129 GLU A CA 1
ATOM 1030 C C . GLU A 1 129 ? 0.292 -4.745 -15.504 1.00 97.25 129 GLU A C 1
ATOM 1032 O O . GLU A 1 129 ? -0.904 -4.578 -15.750 1.00 97.25 129 GLU A O 1
ATOM 1037 N N . THR A 1 130 ? 0.743 -5.081 -14.289 1.00 96.50 130 THR A N 1
ATOM 1038 C CA . THR A 1 130 ? -0.139 -5.634 -13.247 1.00 96.50 130 THR A CA 1
ATOM 1039 C C . THR A 1 130 ? -0.416 -4.713 -12.057 1.00 96.50 130 THR A C 1
ATOM 1041 O O . THR A 1 130 ? -1.339 -4.987 -11.291 1.00 96.50 130 THR A O 1
ATOM 1044 N N . ALA A 1 131 ? 0.348 -3.633 -11.851 1.00 96.88 131 ALA A N 1
ATOM 1045 C CA . ALA A 1 131 ? 0.295 -2.879 -10.592 1.00 96.88 131 ALA A CA 1
ATOM 1046 C C . ALA A 1 131 ? -1.035 -2.145 -10.331 1.00 96.88 131 ALA A C 1
ATOM 1048 O O . ALA A 1 131 ? -1.323 -1.822 -9.179 1.00 96.88 131 ALA A O 1
ATOM 1049 N N . ASP A 1 132 ? -1.850 -1.901 -11.363 1.00 96.38 132 ASP A N 1
ATOM 1050 C CA . ASP A 1 132 ? -3.219 -1.376 -11.251 1.00 96.38 132 ASP A CA 1
ATOM 1051 C C . ASP A 1 132 ? -4.311 -2.469 -11.221 1.00 96.38 132 ASP A C 1
ATOM 1053 O O . ASP A 1 132 ? -5.500 -2.154 -11.254 1.00 96.38 132 ASP A O 1
ATOM 1057 N N . GLN A 1 133 ? -3.929 -3.749 -11.127 1.00 95.00 133 GLN A N 1
ATOM 1058 C CA . GLN A 1 133 ? -4.824 -4.917 -11.219 1.00 95.00 133 GLN A CA 1
ATOM 1059 C C . GLN A 1 133 ? -4.808 -5.790 -9.951 1.00 95.00 133 GLN A C 1
ATOM 1061 O O . GLN A 1 133 ? -5.094 -6.980 -10.008 1.00 95.00 133 GLN A O 1
ATOM 1066 N N . ASP A 1 134 ? -4.465 -5.204 -8.799 1.00 94.38 134 ASP A N 1
ATOM 1067 C CA . ASP A 1 134 ? -4.298 -5.894 -7.506 1.00 94.38 134 ASP A CA 1
ATOM 1068 C C . ASP A 1 134 ? -3.285 -7.053 -7.514 1.00 94.38 134 ASP A C 1
ATOM 1070 O O . ASP A 1 134 ? -3.295 -7.938 -6.658 1.00 94.38 134 ASP A O 1
ATOM 1074 N N . GLU A 1 135 ? -2.346 -7.001 -8.453 1.00 95.31 135 GLU A N 1
ATOM 1075 C CA . GLU A 1 135 ? -1.329 -8.018 -8.661 1.00 95.31 135 GLU A CA 1
ATOM 1076 C C . GLU A 1 135 ? 0.074 -7.422 -8.550 1.00 95.31 135 GLU A C 1
ATOM 1078 O O . GLU A 1 135 ? 0.364 -6.302 -8.981 1.00 95.31 135 GLU A O 1
ATOM 1083 N N . ARG A 1 136 ? 0.981 -8.203 -7.961 1.00 95.81 136 ARG A N 1
ATOM 1084 C CA . ARG A 1 136 ? 2.385 -7.833 -7.799 1.00 95.81 136 ARG A CA 1
ATOM 1085 C C . ARG A 1 136 ? 3.261 -9.058 -8.045 1.00 95.81 136 ARG A C 1
ATOM 1087 O O . ARG A 1 136 ? 2.958 -10.104 -7.464 1.00 95.81 136 ARG A O 1
ATOM 1094 N N . PRO A 1 137 ? 4.351 -8.943 -8.826 1.00 97.38 137 PRO A N 1
ATOM 1095 C CA . PRO A 1 137 ? 5.286 -10.043 -9.025 1.00 97.38 137 PRO A CA 1
ATOM 1096 C C . PRO A 1 137 ? 5.745 -10.667 -7.691 1.00 97.38 137 PRO A C 1
ATOM 1098 O O . PRO A 1 137 ? 5.929 -9.942 -6.699 1.00 97.38 137 PRO A O 1
ATOM 1101 N N . PRO A 1 138 ? 5.931 -11.996 -7.620 1.00 97.19 138 PRO A N 1
ATOM 1102 C CA . PRO A 1 138 ? 6.381 -12.663 -6.404 1.00 97.19 138 PRO A CA 1
ATOM 1103 C C . PRO A 1 138 ? 7.830 -12.291 -6.055 1.00 97.19 138 PRO A C 1
ATOM 1105 O O . PRO A 1 138 ? 8.596 -11.808 -6.885 1.00 97.19 138 PRO A O 1
ATOM 1108 N N . ALA A 1 139 ? 8.220 -12.544 -4.804 1.00 97.38 139 ALA A N 1
ATOM 1109 C CA . ALA A 1 139 ? 9.566 -12.267 -4.293 1.00 97.38 139 ALA A CA 1
ATOM 1110 C C . ALA A 1 139 ? 10.689 -12.926 -5.118 1.00 97.38 139 ALA A C 1
ATOM 1112 O O . ALA A 1 139 ? 11.739 -12.320 -5.305 1.00 97.38 139 ALA A O 1
ATOM 1113 N N . SER A 1 140 ? 10.438 -14.126 -5.656 1.00 97.31 140 SER A N 1
ATOM 1114 C CA . SER A 1 140 ? 11.382 -14.890 -6.485 1.00 97.31 140 SER A CA 1
ATOM 1115 C C . SER A 1 140 ? 11.740 -14.219 -7.807 1.00 97.31 140 SER A C 1
ATOM 1117 O O . SER A 1 140 ? 12.771 -14.538 -8.399 1.00 97.31 140 SER A O 1
ATOM 1119 N N . ASP A 1 141 ? 10.879 -13.321 -8.280 1.00 97.88 141 ASP A N 1
ATOM 1120 C CA . ASP A 1 141 ? 11.011 -12.707 -9.597 1.00 97.88 141 ASP A CA 1
ATOM 1121 C C . ASP A 1 141 ? 11.784 -11.388 -9.523 1.00 97.88 141 ASP A C 1
ATOM 1123 O O . ASP A 1 141 ? 12.192 -10.864 -10.557 1.00 97.88 141 ASP A O 1
ATOM 1127 N N . VAL A 1 142 ? 12.023 -10.875 -8.309 1.00 98.19 142 VAL A N 1
ATOM 1128 C CA . VAL A 1 142 ? 12.746 -9.626 -8.062 1.00 98.19 142 VAL A CA 1
ATOM 1129 C C . VAL A 1 142 ? 14.225 -9.798 -8.432 1.00 98.19 142 VAL A C 1
ATOM 1131 O O . VAL A 1 142 ? 14.916 -10.615 -7.819 1.00 98.19 142 VAL A O 1
ATOM 1134 N N . PRO A 1 143 ? 14.755 -9.024 -9.396 1.00 97.81 143 PRO A N 1
ATOM 1135 C CA . PRO A 1 143 ? 16.181 -9.029 -9.702 1.00 97.81 143 PRO A CA 1
ATOM 1136 C C . PRO A 1 143 ? 17.024 -8.495 -8.537 1.00 97.81 143 PRO A C 1
ATOM 1138 O O . PRO A 1 143 ? 16.599 -7.595 -7.810 1.00 97.81 143 PRO A O 1
ATOM 1141 N N . ASP A 1 144 ? 18.256 -8.993 -8.399 1.00 96.12 144 ASP A N 1
ATOM 1142 C CA . ASP A 1 144 ? 19.168 -8.587 -7.318 1.00 96.12 144 ASP A CA 1
ATOM 1143 C C . ASP A 1 144 ? 19.429 -7.073 -7.288 1.00 96.12 144 ASP A C 1
ATOM 1145 O O . ASP A 1 144 ? 19.506 -6.482 -6.212 1.00 96.12 144 ASP A O 1
ATOM 1149 N N . SER A 1 145 ? 19.522 -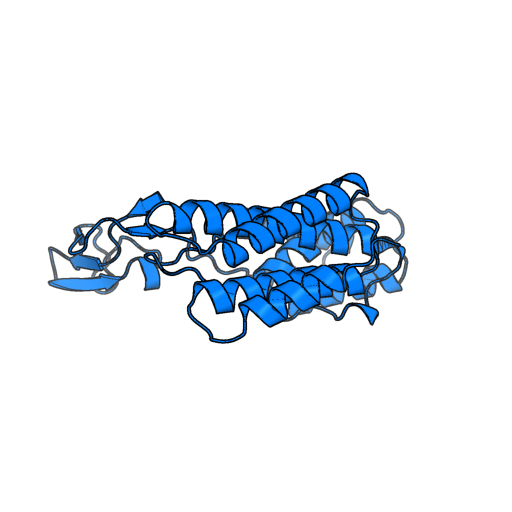6.435 -8.455 1.00 96.00 145 SER A N 1
ATOM 1150 C CA . SER A 1 145 ? 19.687 -4.982 -8.627 1.00 96.00 145 SER A CA 1
ATOM 1151 C C . SER A 1 145 ? 18.474 -4.171 -8.156 1.00 96.00 145 SER A C 1
ATOM 1153 O O . SER A 1 145 ? 18.618 -3.001 -7.804 1.00 96.00 145 SER A O 1
ATOM 1155 N N . LEU A 1 146 ? 17.285 -4.780 -8.111 1.00 97.94 146 LEU A N 1
ATOM 1156 C CA . LEU A 1 146 ? 16.025 -4.135 -7.737 1.00 97.94 146 LEU A CA 1
ATOM 1157 C C . LEU A 1 146 ? 15.513 -4.563 -6.353 1.00 97.94 146 LEU A C 1
ATOM 1159 O O . LEU A 1 146 ? 14.505 -4.032 -5.880 1.00 97.94 146 LEU A O 1
ATOM 1163 N N . ARG A 1 147 ? 16.213 -5.459 -5.642 1.00 97.56 147 ARG A N 1
ATOM 1164 C CA . ARG A 1 147 ? 15.797 -5.905 -4.299 1.00 97.56 147 ARG A CA 1
ATOM 1165 C C . ARG A 1 147 ? 15.709 -4.754 -3.293 1.00 97.56 147 ARG A C 1
ATOM 1167 O O . ARG A 1 147 ? 14.772 -4.705 -2.498 1.00 97.56 147 ARG A O 1
ATOM 1174 N N . ALA A 1 148 ? 16.619 -3.781 -3.392 1.00 98.12 148 ALA A N 1
ATOM 1175 C CA . ALA A 1 148 ? 16.590 -2.584 -2.557 1.00 98.12 148 ALA A CA 1
ATOM 1176 C C . ALA A 1 148 ? 15.321 -1.749 -2.802 1.00 98.12 148 ALA A C 1
ATOM 1178 O O . ALA A 1 148 ? 14.693 -1.273 -1.854 1.00 98.12 148 ALA A O 1
ATOM 1179 N N . ALA A 1 149 ? 14.877 -1.653 -4.063 1.00 98.44 149 ALA A N 1
ATOM 1180 C CA . ALA A 1 149 ? 13.632 -0.979 -4.431 1.00 98.44 149 ALA A CA 1
ATOM 1181 C C . ALA A 1 149 ? 12.404 -1.675 -3.817 1.00 98.44 149 ALA A C 1
ATOM 1183 O O . ALA A 1 149 ? 11.553 -1.006 -3.228 1.00 98.44 149 ALA A O 1
ATOM 1184 N N . ARG A 1 150 ? 12.342 -3.015 -3.866 1.00 98.50 150 ARG A N 1
ATOM 1185 C CA . ARG A 1 150 ? 11.304 -3.816 -3.184 1.00 98.50 150 ARG A CA 1
ATOM 1186 C C . ARG A 1 150 ? 11.313 -3.557 -1.674 1.00 98.50 150 ARG A C 1
ATOM 1188 O O . ARG A 1 150 ? 10.264 -3.270 -1.094 1.00 98.50 150 ARG A O 1
ATOM 1195 N N . GLY A 1 151 ? 12.477 -3.625 -1.029 1.00 98.50 151 GLY A N 1
ATOM 1196 C CA . GLY A 1 151 ? 12.593 -3.440 0.418 1.00 98.50 151 GLY A CA 1
ATOM 1197 C C . GLY A 1 151 ? 12.176 -2.041 0.876 1.00 98.50 151 GLY A C 1
ATOM 1198 O O . GLY A 1 151 ? 11.388 -1.903 1.818 1.00 98.50 151 GLY A O 1
ATOM 1199 N N . ILE A 1 152 ? 12.633 -0.990 0.187 1.00 98.75 152 ILE A N 1
ATOM 1200 C CA . ILE A 1 152 ? 12.286 0.391 0.544 1.00 98.75 152 ILE A CA 1
ATOM 1201 C C . ILE A 1 152 ? 10.815 0.716 0.240 1.00 98.75 152 ILE A C 1
ATOM 1203 O O . ILE A 1 152 ? 10.187 1.463 0.999 1.00 98.75 152 ILE A O 1
ATOM 1207 N N . ALA A 1 153 ? 10.237 0.132 -0.816 1.00 98.69 153 ALA A N 1
ATOM 1208 C CA . ALA A 1 153 ? 8.816 0.246 -1.134 1.0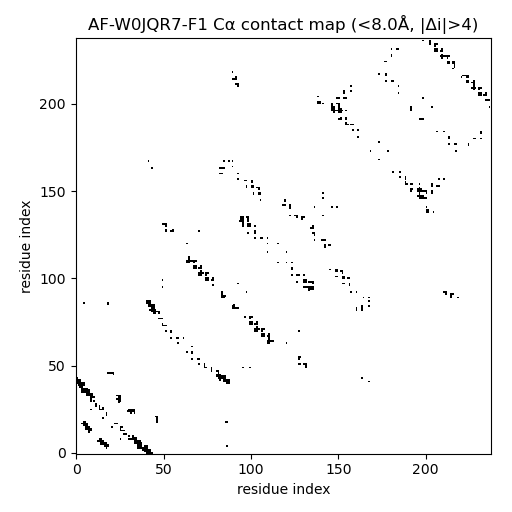0 98.69 153 ALA A CA 1
ATOM 1209 C C . ALA A 1 153 ? 7.947 -0.301 -0.002 1.00 98.69 153 ALA A C 1
ATOM 1211 O O . ALA A 1 153 ? 7.100 0.415 0.535 1.00 98.69 153 ALA A O 1
ATOM 1212 N N . VAL A 1 154 ? 8.220 -1.538 0.421 1.00 98.69 154 VAL A N 1
ATOM 1213 C CA . VAL A 1 154 ? 7.491 -2.203 1.506 1.00 98.69 154 VAL A CA 1
ATOM 1214 C C . VAL A 1 154 ? 7.661 -1.457 2.826 1.00 98.69 154 VAL A C 1
ATOM 1216 O O . VAL A 1 154 ? 6.677 -1.201 3.521 1.00 98.69 154 VAL A O 1
ATOM 1219 N N . ALA A 1 155 ? 8.882 -1.036 3.163 1.00 98.69 155 ALA A N 1
ATOM 1220 C CA . ALA A 1 155 ? 9.132 -0.300 4.398 1.00 98.69 155 ALA A CA 1
ATOM 1221 C C . ALA A 1 155 ? 8.364 1.031 4.451 1.00 98.69 155 ALA A C 1
ATOM 1223 O O . ALA A 1 155 ? 7.790 1.375 5.486 1.00 98.69 155 ALA A O 1
ATOM 1224 N N . ASN A 1 156 ? 8.323 1.779 3.344 1.00 98.56 156 ASN A N 1
ATOM 1225 C CA . ASN A 1 156 ? 7.549 3.017 3.276 1.00 98.56 156 ASN A CA 1
ATOM 1226 C C . ASN A 1 156 ? 6.042 2.746 3.325 1.00 98.56 156 ASN A C 1
ATOM 1228 O O . ASN A 1 156 ? 5.349 3.422 4.080 1.00 98.56 156 ASN A O 1
ATOM 1232 N N . ALA A 1 157 ? 5.550 1.723 2.621 1.00 98.62 157 ALA A N 1
ATOM 1233 C CA . ALA A 1 157 ? 4.138 1.363 2.654 1.00 98.62 157 ALA A CA 1
ATOM 1234 C C . ALA A 1 157 ? 3.669 0.992 4.068 1.00 98.62 157 ALA A C 1
ATOM 1236 O O . ALA A 1 157 ? 2.670 1.522 4.548 1.00 98.62 157 ALA A O 1
ATOM 1237 N N . ILE A 1 158 ? 4.436 0.167 4.787 1.00 98.62 158 ILE A N 1
ATOM 1238 C CA . ILE A 1 158 ? 4.128 -0.191 6.178 1.00 98.62 158 ILE A CA 1
ATOM 1239 C C . ILE A 1 158 ? 4.255 1.029 7.094 1.00 98.62 158 ILE A C 1
ATOM 1241 O O . ILE A 1 158 ? 3.455 1.193 8.012 1.00 98.62 158 ILE A O 1
ATOM 1245 N N . ARG A 1 159 ? 5.227 1.921 6.873 1.00 98.38 159 ARG A N 1
ATOM 1246 C CA . ARG A 1 159 ? 5.337 3.165 7.653 1.00 98.38 159 ARG A CA 1
ATOM 1247 C C . ARG A 1 159 ? 4.082 4.025 7.512 1.00 98.38 159 ARG A C 1
ATOM 1249 O O . ARG A 1 159 ? 3.586 4.527 8.522 1.00 98.38 159 ARG A O 1
ATOM 1256 N N . ASP A 1 160 ? 3.607 4.200 6.286 1.00 98.12 160 ASP A N 1
ATOM 1257 C CA . ASP A 1 160 ? 2.433 5.012 5.983 1.00 98.12 160 ASP A CA 1
ATOM 1258 C C . ASP A 1 160 ? 1.170 4.336 6.549 1.00 98.12 160 ASP A C 1
ATOM 1260 O O . ASP A 1 160 ? 0.388 4.975 7.247 1.00 98.12 160 ASP A O 1
ATOM 1264 N N . TYR A 1 161 ? 1.060 3.012 6.419 1.00 98.25 161 TYR A N 1
ATOM 1265 C CA . TYR A 1 161 ? -0.001 2.217 7.040 1.00 98.25 161 TYR A CA 1
ATOM 1266 C C . TYR A 1 161 ? -0.033 2.336 8.574 1.00 98.25 161 TYR A C 1
ATOM 1268 O O . TYR A 1 161 ? -1.077 2.563 9.182 1.00 98.25 161 TYR A O 1
ATOM 1276 N N . ARG A 1 162 ? 1.131 2.257 9.232 1.00 97.75 162 ARG A N 1
ATOM 1277 C CA . ARG A 1 162 ? 1.253 2.416 10.692 1.00 97.75 162 ARG A CA 1
ATOM 1278 C C . ARG A 1 162 ? 0.852 3.807 11.168 1.00 97.75 162 ARG A C 1
ATOM 1280 O O . ARG A 1 162 ? 0.390 3.944 12.301 1.00 97.75 162 ARG A O 1
ATOM 1287 N N . ARG A 1 163 ? 1.056 4.840 10.348 1.00 96.81 163 ARG A N 1
ATOM 1288 C CA . ARG A 1 163 ? 0.570 6.190 10.653 1.00 96.81 163 ARG A CA 1
ATOM 1289 C C . ARG A 1 163 ? -0.956 6.195 10.722 1.00 96.81 163 ARG A C 1
ATOM 1291 O O . ARG A 1 163 ? -1.493 6.720 11.692 1.00 96.81 163 ARG A O 1
ATOM 1298 N N . ASP A 1 164 ? -1.617 5.550 9.769 1.00 96.94 164 ASP A N 1
ATOM 1299 C CA . ASP A 1 164 ? -3.075 5.448 9.751 1.00 96.94 164 ASP A CA 1
ATOM 1300 C C . ASP A 1 164 ? -3.612 4.552 10.871 1.00 96.94 164 ASP A C 1
ATOM 1302 O O . ASP A 1 164 ? -4.588 4.931 11.509 1.00 96.94 164 ASP A O 1
ATOM 1306 N N . ILE A 1 165 ? -2.938 3.448 11.225 1.00 97.00 165 ILE A N 1
ATOM 1307 C CA . ILE A 1 165 ? -3.291 2.672 12.431 1.00 97.00 165 ILE A CA 1
ATOM 1308 C C . ILE A 1 165 ? -3.265 3.566 13.672 1.00 97.00 165 ILE A C 1
ATOM 1310 O O . ILE A 1 165 ? -4.199 3.527 14.471 1.00 97.00 165 ILE A O 1
ATOM 1314 N N . ARG A 1 166 ? -2.214 4.382 13.844 1.00 95.62 166 ARG A N 1
ATOM 1315 C CA . ARG A 1 166 ? -2.099 5.282 15.002 1.00 95.62 166 ARG A CA 1
ATOM 1316 C C . ARG A 1 166 ? -3.264 6.261 15.048 1.00 95.62 166 ARG A C 1
ATOM 1318 O O . ARG A 1 166 ? -3.926 6.320 16.077 1.00 95.62 166 ARG A O 1
ATOM 1325 N N . THR A 1 167 ? -3.552 6.939 13.937 1.00 95.00 167 THR A N 1
ATOM 1326 C CA . THR A 1 167 ? -4.694 7.859 13.821 1.00 95.00 167 THR A CA 1
ATOM 1327 C C . THR A 1 167 ? -6.026 7.154 14.090 1.00 95.00 167 THR A C 1
ATOM 1329 O O . THR A 1 167 ? -6.841 7.645 14.863 1.00 95.00 167 THR A O 1
ATOM 1332 N N . TRP A 1 168 ? -6.240 5.966 13.525 1.00 95.19 168 TRP A N 1
ATOM 1333 C CA . TRP A 1 168 ? -7.444 5.165 13.754 1.00 95.19 168 TRP A CA 1
ATOM 1334 C C . TRP A 1 168 ? -7.603 4.725 15.220 1.00 95.19 168 TRP A C 1
ATOM 1336 O O . TRP A 1 168 ? -8.721 4.652 15.742 1.00 95.19 168 TRP A O 1
ATOM 1346 N N . SER A 1 169 ? -6.485 4.450 15.896 1.00 94.56 169 SER A N 1
ATOM 1347 C CA . SER A 1 169 ? -6.456 3.993 17.286 1.00 94.56 169 SER A CA 1
ATOM 1348 C C . SER A 1 169 ? -6.622 5.102 18.328 1.00 94.56 169 SER A C 1
ATOM 1350 O O . SER A 1 169 ? -6.814 4.780 19.491 1.00 94.56 169 SER A O 1
ATOM 1352 N N . GLU A 1 170 ? -6.605 6.390 17.960 1.00 91.94 170 GLU A N 1
ATOM 1353 C CA . GLU A 1 170 ? -6.741 7.504 18.925 1.00 91.94 170 GLU A CA 1
ATOM 1354 C C . GLU A 1 170 ? -8.046 7.445 19.740 1.00 91.94 170 GLU A C 1
ATOM 1356 O O . GLU A 1 170 ? -8.092 7.891 20.884 1.00 91.94 170 GLU A O 1
ATOM 1361 N N . GLU A 1 171 ? -9.100 6.860 19.169 1.00 86.50 171 GLU A N 1
ATOM 1362 C CA . GLU A 1 171 ? -10.420 6.712 19.798 1.00 86.50 171 GLU A CA 1
ATOM 1363 C C . GLU A 1 171 ? -10.690 5.285 20.296 1.00 86.50 171 GLU A C 1
ATOM 1365 O O . GLU A 1 171 ? -11.822 4.940 20.634 1.00 86.50 171 GLU A O 1
ATOM 1370 N N . ARG A 1 172 ? -9.669 4.420 20.295 1.00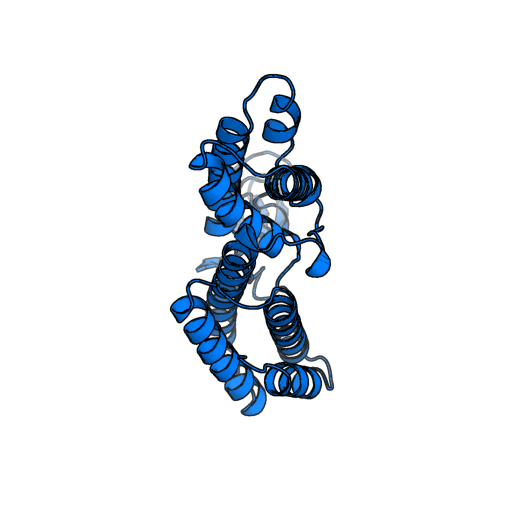 91.06 172 ARG A N 1
ATOM 1371 C CA . ARG A 1 172 ? -9.794 2.984 20.572 1.00 91.06 172 ARG A CA 1
ATOM 1372 C C . ARG A 1 172 ? -8.715 2.535 21.549 1.00 91.06 172 ARG A C 1
ATOM 1374 O O . ARG A 1 172 ? -7.608 3.057 21.576 1.00 91.06 172 ARG A O 1
ATOM 1381 N N . THR A 1 173 ? -9.011 1.521 22.353 1.00 90.25 173 THR A N 1
ATOM 1382 C CA . THR A 1 173 ? -8.005 0.918 23.234 1.00 90.25 173 THR A CA 1
ATOM 1383 C C . THR A 1 173 ? -7.410 -0.309 22.563 1.00 90.25 173 THR A C 1
ATOM 1385 O O . THR A 1 173 ? -8.085 -1.324 22.411 1.00 90.25 173 THR A O 1
ATOM 1388 N N . LEU A 1 174 ? -6.141 -0.215 22.168 1.00 94.38 174 LEU A N 1
ATOM 1389 C CA . LEU A 1 174 ? -5.372 -1.376 21.725 1.00 94.38 174 LEU A CA 1
ATOM 1390 C C . LEU A 1 174 ? -4.970 -2.233 22.928 1.00 94.38 174 LEU A C 1
ATOM 1392 O O . LEU A 1 174 ? -4.631 -1.707 23.990 1.00 94.38 174 LEU A O 1
ATOM 1396 N N . THR A 1 175 ? -4.952 -3.547 22.743 1.00 96.31 175 THR A N 1
ATOM 1397 C CA . THR A 1 175 ? -4.364 -4.476 23.715 1.00 96.31 175 THR A CA 1
ATOM 1398 C C . THR A 1 175 ? -2.844 -4.300 23.784 1.00 96.31 175 THR A C 1
ATOM 1400 O O . THR A 1 175 ? -2.214 -3.839 22.829 1.00 96.31 175 THR A O 1
ATOM 1403 N N . THR A 1 176 ? -2.228 -4.714 24.895 1.00 96.69 176 THR A N 1
ATOM 1404 C CA . THR A 1 176 ? -0.764 -4.679 25.071 1.00 96.69 176 THR A CA 1
ATOM 1405 C C . THR A 1 176 ? -0.026 -5.405 23.942 1.00 96.69 176 THR A C 1
ATOM 1407 O O . THR A 1 176 ? 1.014 -4.942 23.477 1.00 96.69 176 THR A O 1
ATOM 1410 N N . ASP A 1 177 ? -0.576 -6.522 23.465 1.00 96.81 177 ASP A N 1
ATOM 1411 C CA . ASP A 1 177 ? 0.035 -7.306 22.393 1.00 96.81 177 ASP A CA 1
ATOM 1412 C C . ASP A 1 177 ? -0.061 -6.605 21.035 1.00 96.81 177 ASP A C 1
ATOM 1414 O O . ASP A 1 177 ? 0.933 -6.546 20.311 1.00 96.81 177 ASP A O 1
ATOM 1418 N N . GLN A 1 178 ? -1.209 -6.000 20.710 1.00 97.19 178 GLN A N 1
ATOM 1419 C CA . GLN A 1 178 ? -1.363 -5.188 19.494 1.00 97.19 178 GLN A CA 1
ATOM 1420 C C . GLN A 1 178 ? -0.396 -3.996 19.490 1.00 97.19 178 GLN A C 1
ATOM 1422 O O . GLN A 1 178 ? 0.225 -3.714 18.464 1.00 97.19 178 GLN A O 1
ATOM 1427 N N . GLN A 1 179 ? -0.229 -3.320 20.633 1.00 97.00 179 GLN A N 1
ATOM 1428 C CA . GLN A 1 179 ? 0.729 -2.217 20.779 1.00 97.00 179 GLN A CA 1
ATOM 1429 C C . GLN A 1 179 ? 2.164 -2.691 20.541 1.00 97.00 179 GLN A C 1
ATOM 1431 O O . GLN A 1 179 ? 2.878 -2.093 19.737 1.00 97.00 179 GLN A O 1
ATOM 1436 N N . ARG A 1 180 ? 2.563 -3.807 21.163 1.00 96.94 180 ARG A N 1
ATOM 1437 C CA . ARG A 1 180 ? 3.908 -4.373 21.011 1.00 96.94 180 ARG A CA 1
ATOM 1438 C C . ARG A 1 180 ? 4.212 -4.749 19.561 1.00 96.94 180 ARG A C 1
ATOM 1440 O O . ARG A 1 180 ? 5.241 -4.343 19.036 1.00 96.94 180 ARG A O 1
ATOM 1447 N N . VAL A 1 181 ? 3.310 -5.471 18.894 1.00 97.25 181 VAL A N 1
ATOM 1448 C CA . VAL A 1 181 ? 3.464 -5.853 17.476 1.00 97.25 181 VAL A CA 1
ATOM 1449 C C . VAL A 1 181 ? 3.584 -4.604 16.593 1.00 97.25 181 VAL A C 1
ATOM 1451 O O . VAL A 1 181 ? 4.469 -4.528 15.739 1.00 97.25 181 VAL A O 1
ATOM 1454 N N . LEU A 1 182 ? 2.753 -3.581 16.829 1.00 97.56 182 LEU A N 1
ATOM 1455 C CA . LEU A 1 182 ? 2.808 -2.315 16.095 1.00 97.56 182 LEU A CA 1
ATOM 1456 C C . LEU A 1 182 ? 4.135 -1.563 16.304 1.00 97.56 182 LEU A C 1
ATOM 1458 O O . LEU A 1 182 ? 4.648 -0.947 15.362 1.00 97.56 182 LEU A O 1
ATOM 1462 N N . GLU A 1 183 ? 4.684 -1.569 17.517 1.00 97.50 183 GLU A N 1
ATOM 1463 C CA . GLU A 1 183 ? 5.988 -0.983 17.847 1.00 97.50 183 GLU A CA 1
ATOM 1464 C C . GLU A 1 183 ? 7.126 -1.738 17.160 1.00 97.50 183 GLU A C 1
ATOM 1466 O O . GLU A 1 183 ? 7.865 -1.123 16.388 1.00 97.50 183 GLU A O 1
ATOM 1471 N N . THR A 1 184 ? 7.188 -3.063 17.320 1.00 96.94 184 THR A N 1
ATOM 1472 C CA . THR A 1 184 ? 8.230 -3.913 16.728 1.00 96.94 184 THR A CA 1
ATOM 1473 C C . THR A 1 184 ? 8.236 -3.847 15.197 1.00 96.94 184 THR A C 1
ATOM 1475 O O . THR A 1 184 ? 9.303 -3.745 14.589 1.00 96.94 184 THR A O 1
ATOM 1478 N N . LEU A 1 185 ? 7.066 -3.787 14.545 1.00 96.75 185 LEU A N 1
ATOM 1479 C CA . LEU A 1 185 ? 6.984 -3.503 13.103 1.00 96.75 185 LEU A CA 1
ATOM 1480 C C . LEU A 1 185 ? 7.647 -2.168 12.738 1.00 96.75 185 LEU A C 1
ATOM 1482 O O . LEU A 1 185 ? 8.288 -2.052 11.697 1.00 96.75 185 LEU A O 1
ATOM 1486 N N . GLY A 1 186 ? 7.511 -1.150 13.589 1.00 97.50 186 GLY A N 1
ATOM 1487 C CA . GLY A 1 186 ? 8.162 0.145 13.401 1.00 97.50 186 GLY A CA 1
ATOM 1488 C C . GLY A 1 186 ? 9.679 0.084 13.479 1.00 97.50 186 GLY A C 1
ATOM 1489 O O . GLY A 1 186 ? 10.354 0.738 12.680 1.00 97.50 186 GLY A O 1
ATOM 1490 N N . ASP A 1 187 ? 10.208 -0.711 14.401 1.00 97.56 187 ASP A N 1
ATOM 1491 C CA . ASP A 1 187 ? 11.648 -0.914 14.554 1.00 97.56 187 ASP A CA 1
ATOM 1492 C C . ASP A 1 187 ? 12.224 -1.639 13.337 1.00 97.56 187 ASP A C 1
ATOM 1494 O O . ASP A 1 187 ? 13.237 -1.216 12.774 1.00 97.56 187 ASP A O 1
ATOM 1498 N N . HIS A 1 188 ? 11.530 -2.675 12.859 1.00 97.19 188 HIS A N 1
ATOM 1499 C CA . HIS A 1 188 ? 11.893 -3.376 11.632 1.00 97.19 188 HIS A CA 1
ATOM 1500 C C . HIS A 1 188 ? 11.860 -2.462 10.408 1.00 97.19 188 HIS A C 1
ATOM 1502 O O . HIS A 1 188 ? 12.840 -2.404 9.670 1.00 97.19 188 HIS A O 1
ATOM 1508 N N . VAL A 1 189 ? 10.790 -1.685 10.222 1.00 98.00 189 VAL A N 1
ATOM 1509 C CA . VAL A 1 189 ? 10.701 -0.682 9.149 1.00 98.00 189 VAL A CA 1
ATOM 1510 C C . VAL A 1 189 ? 11.853 0.320 9.229 1.00 98.00 189 VAL A C 1
ATOM 1512 O O . VAL A 1 189 ? 12.448 0.663 8.208 1.00 98.00 189 VAL A O 1
ATOM 1515 N N . THR A 1 190 ? 12.197 0.785 10.430 1.00 98.12 190 THR A N 1
ATOM 1516 C CA . THR A 1 190 ? 13.320 1.710 10.632 1.00 98.12 190 THR A CA 1
ATOM 1517 C C . THR A 1 190 ? 14.639 1.070 10.209 1.00 98.12 190 THR A C 1
ATOM 1519 O O . THR A 1 190 ? 15.403 1.695 9.476 1.00 98.12 190 THR A O 1
ATOM 1522 N N . ARG A 1 191 ? 14.873 -0.192 10.585 1.00 97.25 191 ARG A N 1
ATOM 1523 C CA . ARG A 1 191 ? 16.066 -0.951 10.195 1.00 97.25 191 ARG A CA 1
ATOM 1524 C C . ARG A 1 191 ? 16.162 -1.158 8.684 1.00 97.25 191 ARG A C 1
ATOM 1526 O O . ARG A 1 191 ? 17.211 -0.881 8.119 1.00 97.25 191 ARG A O 1
ATOM 1533 N N . VAL A 1 192 ? 15.078 -1.564 8.017 1.00 98.06 192 VAL A N 1
ATOM 1534 C CA . VAL A 1 192 ? 15.064 -1.715 6.547 1.00 98.06 192 VAL A CA 1
ATOM 1535 C C . VAL A 1 192 ? 15.420 -0.398 5.863 1.00 98.06 192 VAL A C 1
ATOM 1537 O O . VAL A 1 192 ? 16.211 -0.381 4.928 1.00 98.06 192 VAL A O 1
ATOM 1540 N N . ARG A 1 193 ? 14.894 0.729 6.355 1.00 97.94 193 ARG A N 1
ATOM 1541 C CA . ARG A 1 193 ? 15.233 2.052 5.813 1.00 97.94 193 ARG A CA 1
ATOM 1542 C C . ARG A 1 193 ? 16.690 2.445 6.056 1.00 97.94 193 ARG A C 1
ATOM 1544 O O . ARG A 1 193 ? 17.260 3.110 5.202 1.00 97.94 193 ARG A O 1
ATOM 1551 N N . MET A 1 194 ? 17.282 2.058 7.189 1.00 97.75 194 MET A N 1
ATOM 1552 C CA . MET A 1 194 ? 18.716 2.259 7.455 1.00 97.75 194 MET A CA 1
ATOM 1553 C C . MET A 1 194 ? 19.602 1.438 6.514 1.00 97.75 194 MET A C 1
ATOM 1555 O O . MET A 1 194 ? 20.687 1.888 6.174 1.00 97.75 194 MET A O 1
ATOM 1559 N N . LEU A 1 195 ? 19.125 0.270 6.080 1.00 97.44 195 LEU A N 1
ATOM 1560 C CA . LEU A 1 195 ? 19.759 -0.556 5.049 1.00 97.44 195 LEU A CA 1
ATOM 1561 C C . LEU A 1 195 ? 19.425 -0.083 3.624 1.00 97.44 195 LEU A C 1
ATOM 1563 O O . LEU A 1 195 ? 19.698 -0.796 2.671 1.00 97.44 195 LEU A O 1
ATOM 1567 N N . GLU A 1 196 ? 18.772 1.073 3.464 1.00 97.38 196 GLU A N 1
ATOM 1568 C CA . GLU A 1 196 ? 18.323 1.596 2.164 1.00 97.38 196 GLU A CA 1
ATOM 1569 C C . GLU A 1 196 ? 17.426 0.619 1.380 1.00 97.38 196 GLU A C 1
ATOM 1571 O O . GLU A 1 196 ? 17.312 0.683 0.160 1.00 97.38 196 GLU A O 1
ATOM 1576 N N . GLY A 1 197 ? 16.735 -0.272 2.097 1.00 97.44 197 GLY A N 1
ATOM 1577 C CA . GLY A 1 197 ? 15.911 -1.322 1.510 1.00 97.44 197 GLY A CA 1
ATOM 1578 C C . GLY A 1 197 ? 16.672 -2.591 1.136 1.00 97.44 197 GLY A C 1
ATOM 1579 O O . GLY A 1 197 ? 16.029 -3.519 0.654 1.00 97.44 197 GLY A O 1
ATOM 1580 N N . ASP A 1 198 ? 17.985 -2.669 1.367 1.00 97.19 198 ASP A N 1
ATOM 1581 C CA . ASP A 1 198 ? 18.816 -3.823 1.016 1.00 97.19 198 ASP A CA 1
ATOM 1582 C C . ASP A 1 198 ? 18.557 -5.026 1.939 1.00 97.19 198 ASP A C 1
ATOM 1584 O O . ASP A 1 198 ? 19.303 -5.328 2.868 1.00 97.19 198 ASP A O 1
ATOM 1588 N N . ILE A 1 199 ? 17.429 -5.689 1.700 1.00 96.81 199 ILE A N 1
ATOM 1589 C CA . ILE A 1 199 ? 16.994 -6.915 2.362 1.00 96.81 199 ILE A CA 1
ATOM 1590 C C . ILE A 1 199 ? 16.548 -7.932 1.314 1.00 96.81 199 ILE A C 1
ATOM 1592 O O . ILE A 1 199 ? 16.212 -7.586 0.179 1.00 96.81 199 ILE A O 1
ATOM 1596 N N . ARG A 1 200 ? 16.482 -9.204 1.713 1.00 96.94 200 ARG A N 1
ATOM 1597 C CA . ARG A 1 200 ? 15.889 -10.250 0.874 1.00 96.94 200 ARG A CA 1
ATOM 1598 C C . ARG A 1 200 ? 14.414 -9.928 0.573 1.00 96.94 200 ARG A C 1
ATOM 1600 O O . ARG A 1 200 ? 13.684 -9.582 1.512 1.00 96.94 200 ARG A O 1
ATOM 1607 N N . PRO A 1 201 ? 13.940 -10.083 -0.677 1.00 97.56 201 PRO A N 1
ATOM 1608 C CA . PRO A 1 201 ? 12.529 -9.907 -1.022 1.00 97.56 201 PRO A CA 1
ATOM 1609 C C . PRO A 1 201 ? 11.575 -10.729 -0.139 1.00 97.56 201 PRO A C 1
ATOM 1611 O O . PRO A 1 201 ? 10.523 -10.235 0.257 1.00 97.56 201 PRO A O 1
ATOM 1614 N N . GLU A 1 202 ? 11.964 -11.935 0.280 1.00 96.81 202 GLU A N 1
ATOM 1615 C CA . GLU A 1 202 ? 11.174 -12.789 1.177 1.00 96.81 202 GLU A CA 1
ATOM 1616 C C . GLU A 1 202 ? 11.018 -12.186 2.580 1.00 96.81 202 GLU A C 1
ATOM 1618 O O . GLU A 1 202 ? 9.968 -12.328 3.210 1.00 96.81 202 GLU A O 1
ATOM 1623 N N . THR A 1 203 ? 12.039 -11.476 3.073 1.00 97.25 203 THR A N 1
ATOM 1624 C CA . THR A 1 203 ? 11.950 -10.727 4.334 1.00 97.25 203 THR A CA 1
ATOM 1625 C C . THR A 1 203 ? 10.926 -9.595 4.206 1.00 97.25 203 THR A C 1
ATOM 1627 O O . THR A 1 203 ? 10.144 -9.367 5.131 1.00 97.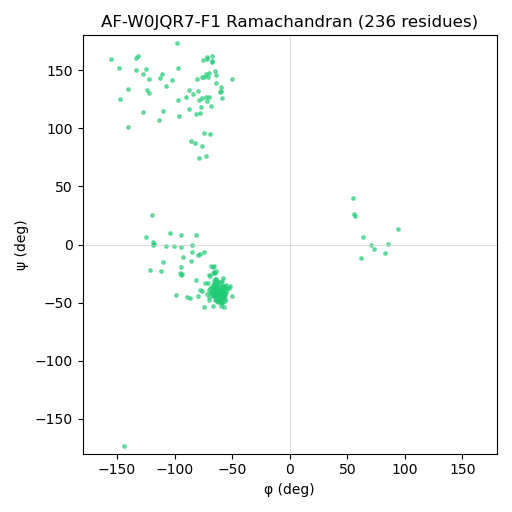25 203 THR A O 1
ATOM 1630 N N . ALA A 1 204 ? 10.866 -8.928 3.047 1.00 97.50 204 ALA A N 1
ATOM 1631 C CA . ALA A 1 204 ? 9.848 -7.917 2.771 1.00 97.50 204 ALA A CA 1
ATOM 1632 C C . ALA A 1 204 ? 8.428 -8.524 2.747 1.00 97.50 204 ALA A C 1
ATOM 1634 O O . ALA A 1 204 ? 7.512 -7.951 3.337 1.00 97.50 204 ALA A O 1
ATOM 1635 N N . GLU A 1 205 ? 8.240 -9.717 2.170 1.00 97.69 205 GLU A N 1
ATOM 1636 C CA . GLU A 1 205 ? 6.942 -10.415 2.205 1.00 97.69 205 GLU A CA 1
ATOM 1637 C C . GLU A 1 205 ? 6.515 -10.811 3.622 1.00 97.69 205 GLU A C 1
ATOM 1639 O O . GLU A 1 205 ? 5.341 -10.698 3.980 1.00 97.69 205 GLU A O 1
ATOM 1644 N N . THR A 1 206 ? 7.455 -11.232 4.469 1.00 97.62 206 THR A N 1
ATOM 1645 C CA . THR A 1 206 ? 7.164 -11.530 5.880 1.00 97.62 206 THR A CA 1
ATOM 1646 C C . THR A 1 206 ? 6.699 -10.285 6.637 1.00 97.62 206 THR A C 1
ATOM 1648 O O . THR A 1 206 ? 5.738 -10.369 7.401 1.00 97.62 206 THR A O 1
ATOM 1651 N N . LEU A 1 207 ? 7.280 -9.110 6.366 1.00 97.88 207 LEU A N 1
ATOM 1652 C CA . LEU A 1 207 ? 6.808 -7.839 6.933 1.00 97.88 207 LEU A CA 1
ATOM 1653 C C . LEU A 1 207 ? 5.373 -7.498 6.498 1.00 97.88 207 LEU A C 1
ATOM 1655 O O . LEU A 1 207 ? 4.569 -7.043 7.318 1.00 97.88 207 LEU A O 1
ATOM 1659 N N . ILE A 1 208 ? 5.031 -7.736 5.228 1.00 98.38 208 ILE A N 1
ATOM 1660 C CA . ILE A 1 208 ? 3.667 -7.532 4.715 1.00 98.38 208 ILE A CA 1
ATOM 1661 C C . ILE A 1 208 ? 2.692 -8.481 5.410 1.00 98.38 208 ILE A C 1
ATOM 1663 O O . ILE A 1 208 ? 1.647 -8.034 5.884 1.00 98.38 208 ILE A O 1
ATOM 1667 N N . ARG A 1 209 ? 3.036 -9.771 5.521 1.00 98.06 209 ARG A N 1
ATOM 1668 C CA . ARG A 1 209 ? 2.210 -10.764 6.225 1.00 98.06 209 ARG A CA 1
ATOM 1669 C C . ARG A 1 209 ? 1.984 -10.369 7.679 1.00 98.06 209 ARG A C 1
ATOM 1671 O O . ARG A 1 209 ? 0.835 -10.275 8.089 1.00 98.06 209 ARG A O 1
ATOM 1678 N N . ALA A 1 210 ? 3.041 -10.035 8.420 1.00 98.12 210 ALA A N 1
ATOM 1679 C CA . ALA A 1 210 ? 2.926 -9.558 9.799 1.00 98.12 210 ALA A CA 1
ATOM 1680 C C . ALA A 1 210 ? 2.000 -8.332 9.922 1.00 98.12 210 ALA A C 1
ATOM 1682 O O . ALA A 1 210 ? 1.184 -8.250 10.837 1.00 98.12 210 ALA A O 1
ATOM 1683 N N . THR A 1 211 ? 2.085 -7.395 8.973 1.00 98.50 211 THR A N 1
ATOM 1684 C CA . THR A 1 211 ? 1.233 -6.195 8.938 1.00 98.50 211 THR A CA 1
ATOM 1685 C C . THR A 1 211 ? -0.237 -6.533 8.659 1.00 98.50 211 THR A C 1
ATOM 1687 O O . THR A 1 211 ? -1.137 -5.963 9.282 1.00 98.50 211 THR A O 1
ATOM 1690 N N . ARG A 1 212 ? -0.502 -7.470 7.742 1.00 98.38 212 ARG A N 1
ATOM 1691 C CA . ARG A 1 212 ? -1.861 -7.937 7.422 1.00 98.38 212 ARG A CA 1
ATOM 1692 C C . ARG A 1 2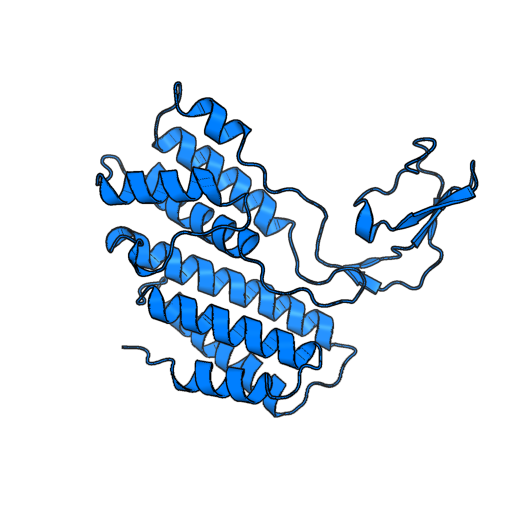12 ? -2.476 -8.726 8.581 1.00 98.38 212 ARG A C 1
ATOM 1694 O O . ARG A 1 212 ? -3.619 -8.459 8.927 1.00 98.38 212 ARG A O 1
ATOM 1701 N N . GLU A 1 213 ? -1.708 -9.584 9.248 1.00 98.44 213 GLU A N 1
ATOM 1702 C CA . GLU A 1 213 ? -2.152 -10.304 10.454 1.00 98.44 213 GLU A CA 1
ATOM 1703 C C . GLU A 1 213 ? -2.432 -9.349 11.624 1.00 98.44 213 GLU A C 1
ATOM 1705 O O . GLU A 1 213 ? -3.463 -9.460 12.285 1.00 98.44 213 GLU A O 1
ATOM 1710 N N . LEU A 1 214 ? -1.585 -8.330 11.837 1.00 98.19 214 LEU A N 1
ATOM 1711 C CA . LEU A 1 214 ? -1.890 -7.268 12.802 1.00 98.19 214 LEU A CA 1
ATOM 1712 C C . LEU A 1 214 ? -3.210 -6.573 12.444 1.00 98.19 214 LEU A C 1
ATOM 1714 O O . LEU A 1 214 ? -4.011 -6.286 13.325 1.00 98.19 214 LEU A O 1
ATOM 1718 N N . THR A 1 215 ? -3.455 -6.312 11.161 1.00 97.88 215 THR A N 1
ATOM 1719 C CA . THR A 1 215 ? -4.705 -5.679 10.722 1.00 97.88 215 THR A CA 1
ATOM 1720 C C . THR A 1 215 ? -5.919 -6.544 11.024 1.00 97.88 215 THR A C 1
ATOM 1722 O O . THR A 1 215 ? -6.886 -6.035 11.583 1.00 97.88 215 THR A O 1
ATOM 1725 N N . ALA A 1 216 ? -5.859 -7.836 10.702 1.00 97.81 216 ALA A N 1
ATOM 1726 C CA . ALA A 1 216 ? -6.916 -8.788 11.022 1.00 97.81 216 ALA A CA 1
ATOM 1727 C C . ALA A 1 216 ? -7.203 -8.807 12.535 1.00 97.81 216 ALA A C 1
ATOM 1729 O O . ALA A 1 216 ? -8.354 -8.691 12.955 1.00 97.81 216 ALA A O 1
ATOM 1730 N N . ALA A 1 217 ? -6.156 -8.797 13.368 1.00 97.44 217 ALA A N 1
ATOM 1731 C CA . ALA A 1 217 ? -6.298 -8.697 14.820 1.00 97.44 217 ALA A CA 1
ATOM 1732 C C . ALA A 1 217 ? -6.943 -7.374 15.278 1.00 97.44 217 ALA A C 1
ATOM 1734 O O . ALA A 1 217 ? -7.717 -7.362 16.234 1.00 97.44 217 ALA A O 1
ATOM 1735 N N . LEU A 1 218 ? -6.638 -6.247 14.624 1.00 96.81 218 LEU A N 1
ATOM 1736 C CA . LEU A 1 218 ? -7.270 -4.947 14.902 1.00 96.81 218 LEU A CA 1
ATOM 1737 C C . LEU A 1 218 ? -8.743 -4.907 14.462 1.00 96.81 218 LEU A C 1
ATOM 1739 O O . LEU A 1 218 ? -9.533 -4.165 15.043 1.00 96.81 218 LEU A O 1
ATOM 1743 N N . GLN A 1 219 ? -9.111 -5.710 13.464 1.00 95.25 219 GLN A N 1
ATOM 1744 C CA . GLN A 1 219 ? -10.483 -5.888 12.984 1.00 95.25 219 GLN A CA 1
ATOM 1745 C C . GLN A 1 219 ? -11.274 -6.936 13.789 1.00 95.25 219 GLN A C 1
ATOM 1747 O O . GLN A 1 219 ? -12.458 -7.134 13.526 1.00 95.25 219 GLN A O 1
ATOM 1752 N N . GLY A 1 220 ? -10.653 -7.553 14.801 1.00 95.31 220 GLY A N 1
ATOM 1753 C CA . GLY A 1 220 ? -11.306 -8.476 15.728 1.00 95.31 220 GLY A CA 1
ATOM 1754 C C . GLY A 1 220 ? -11.199 -9.953 15.352 1.00 95.31 220 GLY A C 1
ATOM 1755 O O . GLY A 1 220 ? -11.920 -10.760 15.932 1.00 95.31 220 GLY A O 1
ATOM 1756 N N . GLU A 1 221 ? -10.327 -10.325 14.411 1.00 97.19 221 GLU A N 1
ATOM 1757 C CA . GLU A 1 221 ? -10.084 -11.734 14.104 1.00 97.19 221 GLU A CA 1
ATOM 1758 C C . GLU A 1 221 ? -9.342 -12.431 15.254 1.00 97.19 221 GLU A C 1
ATOM 1760 O O . GLU A 1 221 ? -8.282 -11.984 15.708 1.00 97.19 221 GL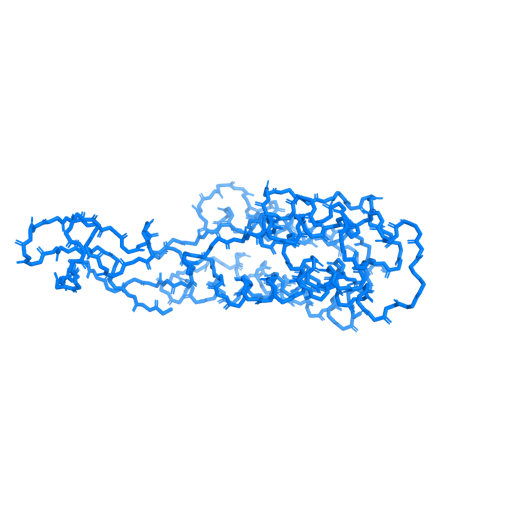U A O 1
ATOM 1765 N N . GLU A 1 222 ? -9.910 -13.545 15.713 1.00 93.50 222 GLU A N 1
ATOM 1766 C CA . GLU A 1 222 ? -9.318 -14.405 16.735 1.00 93.50 222 GLU A CA 1
ATOM 1767 C C . GLU A 1 222 ? -8.003 -15.025 16.219 1.00 93.50 222 GLU A C 1
ATOM 1769 O O . GLU A 1 222 ? -7.832 -15.285 15.029 1.00 93.50 222 GLU A O 1
ATOM 1774 N N . ASP A 1 223 ? -7.029 -15.220 17.110 1.00 96.12 223 ASP A N 1
ATOM 1775 C CA . ASP A 1 223 ? -5.687 -15.768 16.831 1.00 96.12 223 ASP A CA 1
ATOM 1776 C C . ASP A 1 223 ? -4.781 -14.969 15.871 1.00 96.12 223 ASP A C 1
ATOM 1778 O O . ASP A 1 223 ? -3.574 -15.223 15.813 1.00 96.12 223 ASP A O 1
ATOM 1782 N N . ALA A 1 224 ? -5.296 -13.962 15.161 1.00 97.25 224 ALA A N 1
ATOM 1783 C CA . ALA A 1 224 ? -4.511 -13.156 14.223 1.00 97.25 224 ALA A CA 1
ATOM 1784 C C . ALA A 1 224 ? -3.325 -12.446 14.897 1.00 97.25 224 ALA A C 1
ATOM 1786 O O . ALA A 1 224 ? -2.255 -12.299 14.305 1.00 97.25 224 ALA A O 1
ATOM 1787 N N . ILE A 1 225 ? -3.463 -12.072 16.175 1.00 98.06 225 ILE A N 1
ATOM 1788 C CA . ILE A 1 225 ? -2.360 -11.468 16.929 1.00 98.06 225 ILE A CA 1
ATOM 1789 C C . ILE A 1 225 ? -1.220 -12.461 17.190 1.00 98.06 225 ILE A C 1
ATOM 1791 O O . ILE A 1 225 ? -0.054 -12.075 17.123 1.00 98.06 225 ILE A O 1
ATOM 1795 N N . GLU A 1 226 ? -1.529 -13.737 17.431 1.00 98.12 226 GLU A N 1
ATOM 1796 C CA . GLU A 1 226 ? -0.513 -14.777 17.622 1.00 98.12 226 GLU A CA 1
ATOM 1797 C C . GLU A 1 226 ? 0.207 -15.080 16.309 1.00 98.12 226 GLU A C 1
ATOM 1799 O O . GLU A 1 226 ? 1.435 -15.179 16.284 1.00 98.12 226 GLU A O 1
ATOM 1804 N N . ARG A 1 227 ? -0.520 -15.110 15.186 1.00 97.81 227 ARG A N 1
ATOM 1805 C CA . ARG A 1 227 ? 0.105 -15.219 13.859 1.00 97.81 227 ARG A CA 1
ATOM 1806 C C . ARG A 1 227 ? 0.994 -14.015 13.555 1.00 97.81 227 ARG A C 1
ATOM 1808 O O . ARG A 1 227 ? 2.109 -14.198 13.073 1.00 97.81 227 ARG A O 1
ATOM 1815 N N . ALA A 1 228 ? 0.563 -12.797 13.891 1.00 97.19 228 ALA A N 1
ATOM 1816 C CA . ALA A 1 228 ? 1.381 -11.596 13.723 1.00 97.19 228 ALA A CA 1
ATOM 1817 C C . ALA A 1 228 ? 2.688 -11.671 14.534 1.00 97.19 228 ALA A C 1
ATOM 1819 O O . ALA A 1 228 ? 3.753 -11.358 13.998 1.00 97.19 228 ALA A O 1
ATOM 1820 N N . LYS A 1 229 ? 2.630 -12.138 15.791 1.00 96.69 229 LYS A N 1
ATOM 1821 C CA . LYS A 1 229 ? 3.820 -12.374 16.628 1.00 96.69 229 LYS A CA 1
ATOM 1822 C C . LYS A 1 229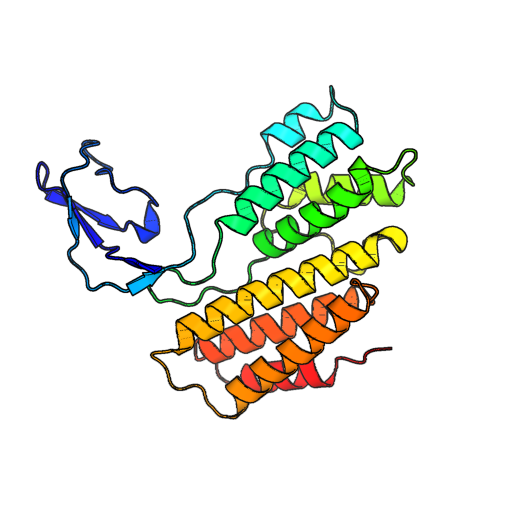 ? 4.763 -13.394 15.987 1.00 96.69 229 LYS A C 1
ATOM 1824 O O . LYS A 1 229 ? 5.940 -13.093 15.833 1.00 96.69 229 LYS A O 1
ATOM 1829 N N . GLN A 1 230 ? 4.244 -14.533 15.525 1.00 95.75 230 GLN A N 1
ATOM 1830 C CA . GLN A 1 230 ? 5.044 -15.562 14.848 1.00 95.75 230 GLN A CA 1
ATOM 1831 C C . GLN A 1 230 ? 5.734 -15.029 13.585 1.00 95.75 230 GLN A C 1
ATOM 1833 O O . GLN A 1 230 ? 6.908 -15.315 13.357 1.00 95.75 230 GLN A O 1
ATOM 1838 N N . GLN A 1 231 ? 5.034 -14.229 12.769 1.00 95.19 231 GLN A N 1
ATOM 1839 C CA . GLN A 1 231 ? 5.642 -13.610 11.587 1.00 95.19 231 GLN A CA 1
ATOM 1840 C C . GLN A 1 231 ? 6.769 -12.645 11.973 1.00 95.19 231 GLN A C 1
ATOM 1842 O O . GLN A 1 231 ? 7.795 -12.624 11.301 1.00 95.19 231 GLN A O 1
ATOM 1847 N N . ILE A 1 232 ? 6.600 -11.866 13.048 1.00 93.62 232 ILE A N 1
ATOM 1848 C CA . ILE A 1 232 ? 7.639 -10.956 13.547 1.00 93.62 232 ILE A CA 1
ATOM 1849 C C . ILE A 1 232 ? 8.842 -11.723 14.094 1.00 93.62 232 ILE A C 1
ATOM 1851 O O . ILE A 1 232 ? 9.975 -11.367 13.791 1.00 93.62 232 ILE A O 1
ATOM 1855 N N . GLU A 1 233 ? 8.618 -12.782 14.869 1.00 91.81 233 GLU A N 1
ATOM 1856 C CA . GLU A 1 233 ? 9.687 -13.624 15.418 1.00 91.81 233 GLU A CA 1
ATOM 1857 C C . GLU A 1 233 ? 10.505 -14.309 14.315 1.00 91.81 233 GLU A C 1
ATOM 1859 O O . GLU A 1 233 ? 11.715 -14.471 14.457 1.00 91.81 233 GLU A O 1
ATOM 1864 N N . ALA A 1 234 ? 9.871 -14.642 13.188 1.00 89.00 234 ALA A N 1
ATOM 1865 C CA . ALA A 1 234 ? 10.534 -15.207 12.016 1.00 89.00 234 ALA A CA 1
ATOM 1866 C C . ALA A 1 234 ? 11.362 -14.186 11.205 1.00 89.00 234 ALA A C 1
ATOM 1868 O O . ALA A 1 234 ? 12.049 -14.576 10.256 1.00 89.00 234 ALA A O 1
ATOM 1869 N N . LEU A 1 235 ? 11.309 -12.886 11.527 1.00 88.69 235 LEU A N 1
ATOM 1870 C CA . LEU A 1 235 ? 12.105 -11.863 10.845 1.00 88.69 235 LEU A CA 1
ATOM 1871 C C . LEU A 1 235 ? 13.565 -11.905 11.307 1.00 88.69 235 LEU A C 1
ATOM 1873 O O . LEU A 1 235 ? 14.012 -11.118 12.144 1.00 88.69 235 LEU A O 1
ATOM 1877 N N . GLU A 1 236 ? 14.343 -12.780 10.685 1.00 66.75 236 GLU A N 1
ATOM 1878 C CA . GLU A 1 236 ? 15.798 -12.718 10.748 1.00 66.75 236 GLU A CA 1
ATOM 1879 C C . GLU A 1 236 ? 16.309 -11.604 9.820 1.00 66.75 236 GLU A C 1
ATOM 1881 O O . GLU A 1 236 ? 16.114 -11.637 8.599 1.00 66.75 236 GLU A O 1
ATOM 1886 N N . PHE A 1 237 ? 16.974 -10.604 10.402 1.00 60.88 237 PHE A N 1
ATOM 1887 C CA . PHE A 1 237 ? 17.800 -9.660 9.649 1.00 60.88 237 PHE A CA 1
ATOM 1888 C C . PHE A 1 237 ? 19.175 -10.302 9.516 1.00 60.88 237 PHE A C 1
ATOM 1890 O O . PHE A 1 237 ? 20.004 -10.162 10.414 1.00 60.88 237 PHE A O 1
ATOM 1897 N N . ALA A 1 238 ? 19.340 -11.082 8.450 1.00 43.53 238 ALA A N 1
ATOM 1898 C CA . ALA A 1 238 ? 20.637 -11.564 7.993 1.00 43.53 238 ALA A CA 1
ATOM 1899 C C . ALA A 1 238 ? 21.324 -10.481 7.159 1.00 43.53 238 ALA A C 1
ATOM 1901 O O . ALA A 1 238 ? 20.609 -9.859 6.338 1.00 43.53 238 ALA A O 1
#

Organism: NCBI:txid797299